Protein AF-A0A3M7GV42-F1 (afdb_monomer)

Secondary structure (DSSP, 8-state):
-HHHHHHHHHHHHHHHHHHHHHHHHHHHTT-----HHHHHHHHHHHHHHHHHHHHHHHHHHHHHHHHH--STTHHHHHHHHHHHHHHHHHHHHHHHHHHHHHTT-TTSHHHHHHHHHHHHHHHHHHHHHHHHHHHHHH-S--HHHHHHHHHHHHHHHHHHHHHHHHHHHH----HHHHHHHHHHHHHHHHHHHHHHHHHHHHHHHHTT-

Organism: Hortaea werneckii (NCBI:txid91943)

Foldseek 3Di:
DPLLCCLLVLLVVLLVVLVVVLVVVVVVVPPDPDDPVVVVLLVLLSLLLNLLSVLLSLLLNLLLQLLPDDDPCSVVSSLVSLVVSLVSLVVSLVSLVVSCVVVVVCVQPLNVLSVVLNVLSVVLNVLVVVQVVVCVVPVDHDPSNVVSNVSSLVSLVSSLVSSLSSVVVSDPDDPVSSVSSCVSSVVSNVSSVVSVVVSVVVVVVVVVD

Structure (mmCIF, N/CA/C/O backbone):
data_AF-A0A3M7GV42-F1
#
_entry.id   AF-A0A3M7GV42-F1
#
loop_
_atom_site.group_PDB
_atom_site.id
_atom_site.type_symbol
_atom_site.label_atom_id
_atom_site.label_alt_id
_atom_site.label_comp_id
_atom_site.label_asym_id
_atom_site.label_entity_id
_atom_site.label_seq_id
_atom_site.pdbx_PDB_ins_code
_atom_site.Cartn_x
_atom_site.Cartn_y
_atom_site.Cartn_z
_atom_site.occupancy
_atom_site.B_iso_or_equiv
_atom_site.auth_seq_id
_atom_site.auth_comp_id
_atom_site.auth_asym_id
_atom_site.auth_atom_id
_atom_site.pdbx_PDB_model_num
ATOM 1 N N . MET A 1 1 ? -5.621 16.847 17.350 1.00 47.06 1 MET A N 1
ATOM 2 C CA . MET A 1 1 ? -6.104 16.951 15.956 1.00 47.06 1 MET A CA 1
ATOM 3 C C . MET A 1 1 ? -5.052 17.364 14.910 1.00 47.06 1 MET A C 1
ATOM 5 O O . MET A 1 1 ? -5.244 16.929 13.781 1.00 47.06 1 MET A O 1
ATOM 9 N N . PRO A 1 2 ? -3.925 18.061 15.205 1.00 53.56 2 PRO A N 1
ATOM 10 C CA . PRO A 1 2 ? -3.008 18.491 14.141 1.00 53.56 2 PRO A CA 1
ATOM 11 C C . PRO A 1 2 ? -2.256 17.386 13.360 1.00 53.56 2 PRO A C 1
ATOM 13 O O . PRO A 1 2 ? -2.014 17.630 12.182 1.00 53.56 2 PRO A O 1
ATOM 16 N N . PRO A 1 3 ? -1.928 16.178 13.885 1.00 57.91 3 PRO A N 1
ATOM 17 C CA . PRO A 1 3 ? -1.081 15.228 13.144 1.00 57.91 3 PRO A CA 1
ATOM 18 C C . PRO A 1 3 ? -1.807 14.488 12.006 1.00 57.91 3 PRO A C 1
ATOM 20 O O . PRO A 1 3 ? -1.171 13.966 11.100 1.00 57.91 3 PRO A O 1
ATOM 23 N N . ILE A 1 4 ? -3.142 14.422 12.037 1.00 59.09 4 ILE A N 1
ATOM 24 C CA . ILE A 1 4 ? -3.934 13.671 11.048 1.00 59.09 4 ILE A CA 1
ATOM 25 C C . ILE A 1 4 ? -4.093 14.482 9.763 1.00 59.09 4 ILE A C 1
ATOM 27 O O . ILE A 1 4 ? -3.833 13.975 8.677 1.00 59.09 4 ILE A O 1
ATOM 31 N N . LEU A 1 5 ? -4.501 15.749 9.898 1.00 60.62 5 LEU A N 1
ATOM 32 C CA . LEU A 1 5 ? -4.712 16.634 8.755 1.00 60.62 5 LEU A CA 1
ATOM 33 C C . LEU A 1 5 ? -3.387 16.934 8.046 1.00 60.62 5 LEU A C 1
ATOM 35 O O . LEU A 1 5 ? -3.350 16.955 6.824 1.00 60.62 5 LEU A O 1
ATOM 39 N N . THR A 1 6 ? -2.297 17.074 8.808 1.00 64.00 6 THR A N 1
ATOM 40 C CA . THR A 1 6 ? -0.944 17.206 8.250 1.00 64.00 6 THR A CA 1
ATOM 41 C C . THR A 1 6 ? -0.504 15.943 7.526 1.00 64.00 6 THR A C 1
ATOM 43 O O . THR A 1 6 ? -0.041 16.058 6.404 1.00 64.00 6 THR A O 1
ATOM 46 N N . THR A 1 7 ? -0.708 14.7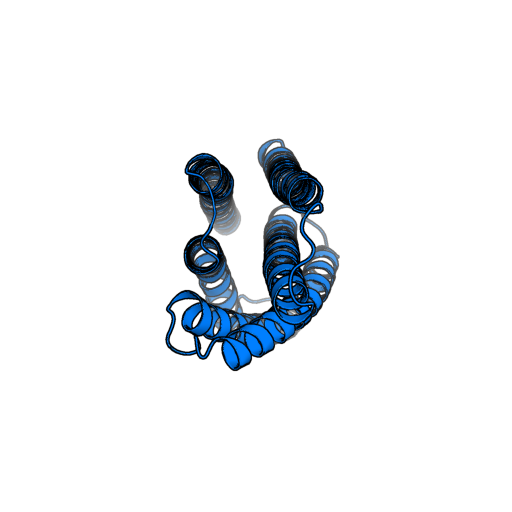45 8.085 1.00 63.72 7 THR A N 1
ATOM 47 C CA . THR A 1 7 ? -0.334 13.496 7.392 1.00 63.72 7 THR A CA 1
ATOM 48 C C . THR A 1 7 ? -1.110 13.322 6.084 1.00 63.72 7 THR A C 1
ATOM 50 O O . THR A 1 7 ? -0.517 13.003 5.061 1.00 63.72 7 THR A O 1
ATOM 53 N N . ILE A 1 8 ? -2.424 13.571 6.088 1.00 66.12 8 ILE A N 1
ATOM 54 C CA . ILE A 1 8 ? -3.257 13.443 4.881 1.00 66.12 8 ILE A CA 1
ATOM 55 C C . ILE A 1 8 ? -2.888 14.510 3.845 1.00 66.12 8 ILE A C 1
ATOM 57 O O . ILE A 1 8 ? -2.663 14.172 2.687 1.00 66.12 8 ILE A O 1
ATOM 61 N N . ALA A 1 9 ? -2.782 15.780 4.249 1.00 64.44 9 ALA A N 1
ATOM 62 C CA . ALA A 1 9 ? -2.397 16.864 3.347 1.00 64.44 9 ALA A CA 1
ATOM 63 C C . ALA A 1 9 ? -0.993 16.648 2.767 1.00 64.44 9 ALA A C 1
ATOM 65 O O . ALA A 1 9 ? -0.769 16.913 1.591 1.00 64.44 9 ALA A O 1
ATOM 66 N N . PHE A 1 10 ? -0.069 16.112 3.565 1.00 66.44 10 PHE A N 1
ATOM 67 C CA . PHE A 1 10 ? 1.286 15.809 3.127 1.00 66.44 10 PHE A CA 1
ATOM 68 C C . PHE A 1 10 ? 1.323 14.640 2.138 1.00 66.44 10 PHE A C 1
ATOM 70 O O . PHE A 1 10 ? 1.932 14.770 1.083 1.00 66.44 10 PHE A O 1
ATOM 77 N N . VAL A 1 11 ? 0.613 13.536 2.413 1.00 65.81 11 VAL A N 1
ATOM 78 C CA . VAL A 1 11 ? 0.493 12.398 1.479 1.00 65.81 11 VAL A CA 1
ATOM 79 C C . VAL A 1 11 ? -0.106 12.847 0.147 1.00 65.81 11 VAL A C 1
ATOM 81 O O . VAL A 1 11 ? 0.415 12.488 -0.905 1.00 65.81 11 VAL A O 1
ATOM 84 N N . LEU A 1 12 ? -1.164 13.663 0.180 1.00 69.75 12 LEU A N 1
ATOM 85 C CA . LEU A 1 12 ? -1.794 14.192 -1.030 1.00 69.75 12 LEU A CA 1
ATOM 86 C C . LEU A 1 12 ? -0.873 15.155 -1.791 1.00 69.75 12 LEU A C 1
ATOM 88 O O . LEU A 1 12 ? -0.795 15.071 -3.012 1.00 69.75 12 LEU A O 1
ATOM 92 N N . CYS A 1 13 ? -0.152 16.031 -1.088 1.00 69.06 13 CYS A N 1
ATOM 93 C CA . CYS A 1 13 ? 0.803 16.967 -1.687 1.00 69.06 13 CYS A CA 1
ATOM 94 C C . CYS A 1 13 ? 1.978 16.232 -2.346 1.00 69.06 13 CYS A C 1
ATOM 96 O O . CYS A 1 13 ? 2.317 16.498 -3.496 1.00 69.06 13 CYS A O 1
ATOM 98 N N . CYS A 1 14 ? 2.554 15.253 -1.650 1.00 63.62 14 CYS A N 1
ATOM 99 C CA . CYS A 1 14 ? 3.630 14.431 -2.182 1.00 63.62 14 CYS A CA 1
ATOM 100 C C . CYS A 1 14 ? 3.181 13.595 -3.381 1.00 63.62 14 CYS A C 1
ATOM 102 O O . CYS A 1 14 ? 3.886 13.561 -4.383 1.00 63.62 14 CYS A O 1
ATOM 104 N N . LEU A 1 15 ? 1.997 12.978 -3.312 1.00 66.38 15 LEU A N 1
ATOM 105 C CA . LEU A 1 15 ? 1.432 12.236 -4.437 1.00 66.38 15 LEU A CA 1
ATOM 106 C C . LEU A 1 15 ? 1.201 13.157 -5.642 1.00 66.38 15 LEU A C 1
ATOM 108 O O . LEU A 1 15 ? 1.570 12.800 -6.757 1.00 66.38 15 LEU A O 1
ATOM 112 N N . ALA A 1 16 ? 0.644 14.352 -5.424 1.00 66.31 16 ALA A N 1
ATOM 113 C CA . ALA A 1 16 ? 0.452 15.342 -6.480 1.00 66.31 16 ALA A CA 1
ATOM 114 C C . ALA A 1 16 ? 1.787 15.774 -7.102 1.00 66.31 16 ALA A C 1
ATOM 116 O O . ALA A 1 16 ? 1.886 15.846 -8.321 1.00 66.31 16 ALA A O 1
ATOM 117 N N . TYR A 1 17 ? 2.829 15.991 -6.294 1.00 66.19 17 TYR A N 1
ATOM 118 C CA . TYR A 1 17 ? 4.164 16.318 -6.793 1.00 66.19 17 TYR A CA 1
ATOM 119 C C . TYR A 1 17 ? 4.746 15.195 -7.663 1.00 66.19 17 TYR A C 1
ATOM 121 O O . TYR A 1 17 ? 5.232 15.463 -8.759 1.00 66.19 17 TYR A O 1
ATOM 129 N N . THR A 1 18 ? 4.648 13.935 -7.226 1.00 60.56 18 THR A N 1
ATOM 130 C CA . THR A 1 18 ? 5.157 12.787 -7.995 1.00 60.56 18 THR A CA 1
ATOM 131 C C . THR A 1 18 ? 4.382 12.579 -9.297 1.00 60.56 18 THR A C 1
ATOM 133 O O . THR A 1 18 ? 4.987 12.317 -10.333 1.00 60.56 18 THR A O 1
ATOM 136 N N . VAL A 1 19 ? 3.055 12.744 -9.273 1.00 62.31 19 VAL A N 1
ATOM 137 C CA . VAL A 1 19 ? 2.218 12.660 -10.479 1.00 62.31 19 VAL A CA 1
ATOM 138 C C . VAL A 1 19 ? 2.540 13.798 -11.447 1.00 62.31 19 VAL A C 1
ATOM 140 O O . VAL A 1 19 ? 2.700 13.547 -12.638 1.00 62.31 19 VAL A O 1
ATOM 143 N N . SER A 1 20 ? 2.696 15.029 -10.958 1.00 61.03 20 SER A N 1
ATOM 144 C CA . SER A 1 20 ? 3.071 16.175 -11.795 1.00 61.03 20 SER A CA 1
ATOM 145 C C . SER A 1 20 ? 4.470 16.020 -12.397 1.00 61.03 20 SER A C 1
ATOM 147 O O . SER A 1 20 ? 4.653 16.292 -13.579 1.00 61.03 20 SER A O 1
ATOM 149 N N . ALA A 1 21 ? 5.443 15.518 -11.631 1.00 58.09 21 ALA A N 1
ATOM 150 C CA . ALA A 1 21 ? 6.794 15.260 -12.130 1.00 58.09 21 ALA A CA 1
ATOM 151 C C . ALA A 1 21 ? 6.824 14.162 -13.211 1.00 58.09 21 ALA A C 1
ATOM 153 O O . ALA A 1 21 ? 7.550 14.287 -14.193 1.00 58.09 21 ALA A O 1
ATOM 154 N N . ALA A 1 22 ? 6.000 13.117 -13.070 1.00 56.19 22 ALA A N 1
ATOM 155 C CA . ALA A 1 22 ? 5.868 12.062 -14.077 1.00 56.19 22 ALA A CA 1
ATOM 156 C C . ALA A 1 22 ? 5.160 12.535 -15.361 1.00 56.19 22 ALA A C 1
ATOM 158 O O . ALA A 1 22 ? 5.396 11.979 -16.431 1.00 56.19 22 ALA A O 1
ATOM 159 N N . ARG A 1 23 ? 4.291 13.553 -15.270 1.00 58.72 23 ARG A N 1
ATOM 160 C CA . ARG A 1 23 ? 3.613 14.155 -16.430 1.00 58.72 23 ARG A CA 1
ATOM 161 C C . ARG A 1 23 ? 4.536 15.055 -17.241 1.00 58.72 23 ARG A C 1
ATOM 163 O O . ARG A 1 23 ? 4.577 14.892 -18.448 1.00 58.72 23 ARG A O 1
ATOM 170 N N . ILE A 1 24 ? 5.305 15.920 -16.578 1.00 57.22 24 ILE A N 1
ATOM 171 C CA . ILE A 1 24 ? 6.233 16.846 -17.250 1.00 57.22 24 ILE A CA 1
ATOM 172 C C . ILE A 1 24 ? 7.254 16.081 -18.100 1.00 57.22 24 ILE A C 1
ATOM 174 O O . ILE A 1 24 ? 7.550 16.490 -19.212 1.00 57.22 24 ILE A O 1
ATOM 178 N N . ARG A 1 25 ? 7.742 14.932 -17.616 1.00 54.31 25 ARG A N 1
ATOM 179 C CA . ARG A 1 25 ? 8.711 14.133 -18.370 1.00 54.31 25 ARG A CA 1
ATOM 180 C C . ARG A 1 25 ? 8.139 13.512 -19.651 1.00 54.31 25 ARG A C 1
ATOM 182 O O . ARG A 1 25 ? 8.838 13.474 -20.648 1.00 54.31 25 ARG A O 1
ATOM 189 N N . ARG A 1 26 ? 6.869 13.089 -19.645 1.00 54.09 26 ARG A N 1
ATOM 190 C CA . ARG A 1 26 ? 6.213 12.541 -20.846 1.00 54.09 26 ARG A CA 1
ATOM 191 C C . ARG A 1 26 ? 6.065 13.561 -21.973 1.00 54.09 26 ARG A C 1
ATOM 193 O O . ARG A 1 26 ? 6.046 13.160 -23.129 1.00 54.09 26 ARG A O 1
ATOM 200 N N . ASP A 1 27 ? 5.912 14.838 -21.637 1.00 56.41 27 ASP A N 1
ATOM 201 C CA . ASP A 1 27 ? 5.735 15.885 -22.643 1.00 56.41 27 ASP A CA 1
ATOM 202 C C . ASP A 1 27 ? 7.064 16.213 -23.358 1.00 56.41 27 ASP A C 1
ATOM 204 O O . ASP A 1 27 ? 7.040 16.578 -24.530 1.00 56.41 27 ASP A O 1
ATOM 208 N N . ASP A 1 28 ? 8.213 16.015 -22.695 1.00 56.00 28 ASP A N 1
ATOM 209 C CA . ASP A 1 28 ? 9.552 16.227 -23.277 1.00 56.00 28 ASP A CA 1
ATOM 210 C C . ASP A 1 28 ? 9.994 15.084 -24.215 1.00 56.00 28 ASP A C 1
ATOM 212 O O . ASP A 1 28 ? 10.746 15.316 -25.160 1.00 56.00 28 ASP A O 1
ATOM 216 N N . ASP A 1 29 ? 9.511 13.856 -24.000 1.00 55.44 29 ASP A N 1
ATOM 217 C CA . ASP A 1 29 ? 9.891 12.675 -24.794 1.00 55.44 29 ASP A CA 1
ATOM 218 C C . ASP A 1 29 ? 9.085 12.554 -26.122 1.00 55.44 29 ASP A C 1
ATOM 220 O O . ASP A 1 29 ? 9.285 11.627 -26.908 1.00 55.44 29 ASP A O 1
ATOM 224 N N . GLY A 1 30 ? 8.164 13.492 -26.391 1.00 50.53 30 GLY A N 1
ATOM 225 C CA . GLY A 1 30 ? 7.171 13.442 -27.477 1.00 50.53 30 GLY A CA 1
ATOM 226 C C . GLY A 1 30 ? 7.640 13.807 -28.897 1.00 50.53 30 GLY A C 1
ATOM 227 O O . GLY A 1 30 ? 6.826 13.766 -29.821 1.00 50.53 30 GLY A O 1
ATOM 228 N N . GLU A 1 31 ? 8.914 14.138 -29.121 1.00 47.00 31 GLU A N 1
ATOM 229 C CA . GLU A 1 31 ? 9.471 14.418 -30.459 1.00 47.00 31 GLU A CA 1
ATOM 230 C C . GLU A 1 31 ? 10.403 13.288 -30.933 1.00 47.00 31 GLU A C 1
ATOM 232 O O . GLU A 1 31 ? 11.616 13.445 -31.054 1.00 47.00 31 GLU A O 1
ATOM 237 N N . GLY A 1 32 ? 9.841 12.116 -31.232 1.00 46.59 32 GLY A N 1
ATOM 238 C CA . GLY A 1 32 ? 10.602 11.012 -31.817 1.00 46.59 32 GLY A CA 1
ATOM 239 C C . GLY A 1 32 ? 9.714 10.024 -32.560 1.00 46.59 32 GLY A C 1
ATOM 240 O O . GLY A 1 32 ? 8.994 9.243 -31.950 1.00 46.59 32 GLY A O 1
ATOM 241 N N . SER A 1 33 ? 9.770 10.032 -33.894 1.00 50.88 33 SER A N 1
ATOM 242 C CA . SER A 1 33 ? 9.121 9.026 -34.740 1.00 50.88 33 SER A CA 1
ATOM 243 C C . SER A 1 33 ? 9.822 7.664 -34.584 1.00 50.88 33 SER A C 1
ATOM 245 O O . SER A 1 33 ? 10.731 7.338 -35.349 1.00 50.88 33 SER A O 1
ATOM 247 N N . GLY A 1 34 ? 9.420 6.891 -33.576 1.00 46.72 34 GLY A N 1
ATOM 248 C CA . GLY A 1 34 ? 9.842 5.511 -33.314 1.00 46.72 34 GLY A CA 1
ATOM 249 C C . GLY A 1 34 ? 8.639 4.564 -33.275 1.00 46.72 34 GLY A C 1
ATOM 250 O O . GLY A 1 34 ? 7.520 4.993 -33.014 1.00 46.72 34 GLY A O 1
ATOM 251 N N . HIS A 1 35 ? 8.863 3.293 -33.613 1.00 49.94 35 HIS A N 1
ATOM 252 C CA . HIS A 1 35 ? 7.869 2.219 -33.750 1.00 49.94 35 HIS A CA 1
ATOM 253 C C . HIS A 1 35 ? 6.783 2.229 -32.655 1.00 49.94 35 HIS A C 1
ATOM 255 O O . HIS A 1 35 ? 7.094 2.226 -31.471 1.00 49.94 35 HIS A O 1
ATOM 261 N N . GLY A 1 36 ? 5.505 2.178 -33.053 1.00 60.69 36 GLY A N 1
ATOM 262 C CA . GLY A 1 36 ? 4.355 2.346 -32.151 1.00 60.69 36 GLY A CA 1
ATOM 263 C C . GLY A 1 36 ? 4.232 1.345 -30.992 1.00 60.69 36 GLY A C 1
ATOM 264 O O . GLY A 1 36 ? 3.476 1.612 -30.068 1.00 60.69 36 GLY A O 1
ATOM 265 N N . ASP A 1 37 ? 4.983 0.243 -31.015 1.00 63.91 37 ASP A N 1
ATOM 266 C CA . ASP A 1 37 ? 5.007 -0.771 -29.954 1.00 63.91 37 ASP A CA 1
ATOM 267 C C . ASP A 1 37 ? 5.789 -0.286 -28.714 1.00 63.91 37 ASP A C 1
ATOM 269 O O . ASP A 1 37 ? 5.289 -0.355 -27.593 1.00 63.91 37 ASP A O 1
ATOM 273 N N . GLU A 1 38 ? 6.956 0.345 -28.907 1.00 65.12 38 GLU A N 1
ATOM 274 C CA . GLU A 1 38 ? 7.797 0.856 -27.808 1.00 65.12 38 GLU A CA 1
ATOM 275 C C . GLU A 1 38 ? 7.113 2.009 -27.048 1.00 65.12 38 GLU A C 1
ATOM 277 O O . GLU A 1 38 ? 7.156 2.082 -25.818 1.00 65.12 38 GLU A O 1
ATOM 282 N N . GLY A 1 39 ? 6.419 2.895 -27.773 1.00 68.62 39 GLY A N 1
ATOM 283 C CA . GLY A 1 39 ? 5.653 3.991 -27.170 1.00 68.62 39 GLY A CA 1
ATOM 284 C C . GLY A 1 39 ? 4.405 3.518 -26.412 1.00 68.62 39 GLY A C 1
ATOM 285 O O . GLY A 1 39 ? 4.003 4.137 -25.421 1.00 68.62 39 GLY A O 1
ATOM 286 N N . GLU A 1 40 ? 3.792 2.410 -26.838 1.00 76.12 40 GLU A N 1
ATOM 287 C CA . GLU A 1 40 ? 2.655 1.812 -26.135 1.00 76.12 40 GLU A CA 1
ATOM 288 C C . GLU A 1 40 ? 3.094 1.167 -24.809 1.00 76.12 40 GLU A C 1
ATOM 290 O O . GLU A 1 40 ? 2.427 1.353 -23.783 1.00 76.12 40 GLU A O 1
ATOM 295 N N . GLU A 1 41 ? 4.230 0.463 -24.796 1.00 77.38 41 GLU A N 1
ATOM 296 C CA . GLU A 1 41 ? 4.792 -0.142 -23.581 1.00 77.38 41 GLU A CA 1
ATOM 297 C C . GLU A 1 41 ? 5.229 0.902 -22.540 1.00 77.38 41 GLU A C 1
ATOM 299 O O . GLU A 1 41 ? 4.900 0.762 -21.353 1.00 77.38 41 GLU A O 1
ATOM 304 N N . ASP A 1 42 ? 5.884 1.994 -22.952 1.00 80.25 42 ASP A N 1
ATOM 305 C CA . ASP A 1 42 ? 6.232 3.100 -22.042 1.00 80.25 42 ASP A CA 1
ATOM 306 C C . ASP A 1 42 ? 4.970 3.799 -21.483 1.00 80.25 42 ASP A C 1
ATOM 308 O O . ASP A 1 42 ? 4.825 4.078 -20.278 1.00 80.25 42 ASP A O 1
ATOM 312 N N . GLY A 1 43 ? 3.961 3.966 -22.345 1.00 83.06 43 GLY A N 1
ATOM 313 C CA . GLY A 1 43 ? 2.629 4.427 -21.969 1.00 83.06 43 GLY A CA 1
ATOM 314 C C . GLY A 1 43 ? 1.981 3.554 -20.886 1.00 83.06 43 GLY A C 1
ATOM 315 O O . GLY A 1 43 ? 1.456 4.080 -19.890 1.00 83.06 43 GLY A O 1
ATOM 316 N N . LYS A 1 44 ? 2.041 2.227 -21.032 1.00 88.69 44 LYS A N 1
ATOM 317 C CA . LYS A 1 44 ? 1.523 1.263 -20.045 1.00 88.69 44 LYS A CA 1
ATOM 318 C C . LYS A 1 44 ? 2.327 1.297 -18.750 1.00 88.69 44 LYS A C 1
ATOM 320 O O . LYS A 1 44 ? 1.719 1.353 -17.680 1.00 88.69 44 LYS A O 1
ATOM 325 N N . THR A 1 45 ? 3.655 1.356 -18.829 1.00 90.69 45 THR A N 1
ATOM 326 C CA . THR A 1 45 ? 4.565 1.355 -17.670 1.00 90.69 45 THR A CA 1
ATOM 327 C C . THR A 1 45 ? 4.295 2.529 -16.735 1.00 90.69 45 THR A C 1
ATOM 329 O O . THR A 1 45 ? 4.017 2.344 -15.543 1.00 90.69 45 THR A O 1
ATOM 332 N N . SER A 1 46 ? 4.277 3.753 -17.267 1.00 87.00 46 SER A N 1
ATOM 333 C CA . SER A 1 46 ? 4.019 4.930 -16.428 1.00 87.00 46 SER A CA 1
ATOM 334 C C . SER A 1 46 ? 2.556 4.996 -15.950 1.00 87.00 46 SER A C 1
ATOM 336 O O . SER A 1 46 ? 2.292 5.375 -14.805 1.00 87.00 46 SER A O 1
ATOM 338 N N . THR A 1 47 ? 1.591 4.499 -16.737 1.00 90.50 47 THR A N 1
ATOM 339 C CA . THR A 1 47 ? 0.185 4.398 -16.294 1.00 90.50 47 THR A CA 1
ATOM 340 C C . THR A 1 47 ? 0.015 3.394 -15.149 1.00 90.50 47 THR A C 1
ATOM 342 O O . THR A 1 47 ? -0.632 3.715 -14.149 1.00 90.50 47 THR A O 1
ATOM 345 N N . HIS A 1 48 ? 0.638 2.217 -15.246 1.00 94.12 48 HIS A N 1
ATOM 346 C CA . HIS A 1 48 ? 0.672 1.205 -14.189 1.00 94.12 48 HIS A CA 1
ATOM 347 C C . HIS A 1 48 ? 1.195 1.795 -12.873 1.00 94.12 48 HIS A C 1
ATOM 349 O O . HIS A 1 48 ? 0.520 1.686 -11.840 1.00 94.12 48 HIS A O 1
ATOM 355 N N . GLY A 1 49 ? 2.353 2.464 -12.930 1.00 91.38 49 GLY A N 1
ATOM 356 C CA . GLY A 1 49 ? 3.004 3.063 -11.764 1.00 91.38 49 GLY A CA 1
ATOM 357 C C . GLY A 1 49 ? 2.177 4.179 -11.120 1.00 91.38 49 GLY A C 1
ATOM 358 O O . GLY A 1 49 ? 2.020 4.206 -9.896 1.00 91.38 49 GLY A O 1
ATOM 359 N N . VAL A 1 50 ? 1.581 5.070 -11.921 1.00 90.38 50 VAL A N 1
ATOM 360 C CA . VAL A 1 50 ? 0.718 6.149 -11.405 1.00 90.38 50 VAL A CA 1
ATOM 361 C C . VAL A 1 50 ? -0.529 5.582 -10.727 1.00 90.38 50 VAL A C 1
ATOM 363 O O . VAL A 1 50 ? -0.847 5.988 -9.605 1.00 90.38 50 VAL A O 1
ATOM 366 N N . ILE A 1 51 ? -1.219 4.625 -11.360 1.00 93.75 51 ILE A N 1
ATOM 367 C CA . ILE A 1 51 ? -2.413 4.000 -10.771 1.00 93.75 51 ILE A CA 1
ATOM 368 C C . ILE A 1 51 ? -2.043 3.279 -9.470 1.00 93.75 51 ILE A C 1
ATOM 370 O O . ILE A 1 51 ? -2.763 3.435 -8.483 1.00 93.75 51 ILE A O 1
ATOM 374 N N . ALA A 1 52 ? -0.913 2.560 -9.426 1.00 94.81 52 ALA A N 1
ATOM 375 C CA . ALA A 1 52 ? -0.432 1.910 -8.207 1.00 94.81 52 ALA A CA 1
ATOM 376 C C . ALA A 1 52 ? -0.229 2.926 -7.072 1.00 94.81 52 ALA A C 1
ATOM 378 O O . ALA A 1 52 ? -0.787 2.760 -5.985 1.00 94.81 52 ALA A O 1
ATOM 379 N N . CYS A 1 53 ? 0.508 4.013 -7.321 1.00 91.44 53 CYS A N 1
ATOM 380 C CA . CYS A 1 53 ? 0.761 5.056 -6.324 1.00 91.44 53 CYS A CA 1
ATOM 381 C C . CYS A 1 53 ? -0.539 5.642 -5.758 1.00 91.44 53 CYS A C 1
ATOM 383 O O . CYS A 1 53 ? -0.695 5.751 -4.538 1.00 91.44 53 CYS A O 1
ATOM 385 N N . VAL A 1 54 ? -1.498 5.968 -6.630 1.00 91.25 54 VAL A N 1
ATOM 38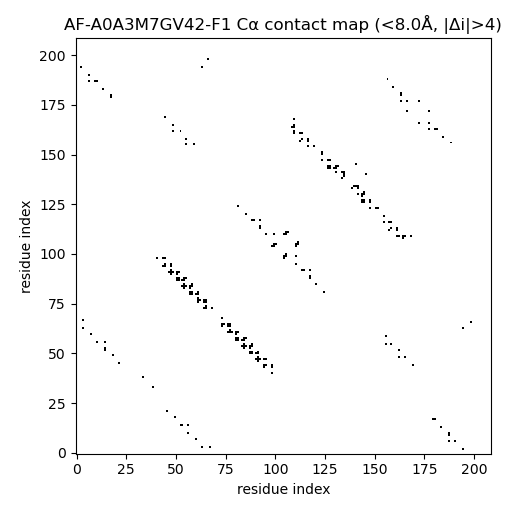6 C CA . VAL A 1 54 ? -2.811 6.485 -6.220 1.00 91.25 54 VAL A CA 1
ATOM 387 C C . VAL A 1 54 ? -3.589 5.438 -5.417 1.00 91.25 54 VAL A C 1
ATOM 389 O O . VAL A 1 54 ? -4.146 5.763 -4.366 1.00 91.25 54 VAL A O 1
ATOM 392 N N . ALA A 1 55 ? -3.594 4.179 -5.861 1.00 95.62 55 ALA A N 1
ATOM 393 C CA . ALA A 1 55 ? -4.298 3.092 -5.190 1.00 95.62 55 ALA A CA 1
ATOM 394 C C . ALA A 1 55 ? -3.796 2.899 -3.753 1.00 95.62 55 ALA A C 1
ATOM 396 O O . ALA A 1 55 ? -4.581 2.977 -2.805 1.00 95.62 55 ALA A O 1
ATOM 397 N N . TYR A 1 56 ? -2.484 2.722 -3.570 1.00 94.56 56 TYR A N 1
ATOM 398 C CA . TYR A 1 56 ? -1.888 2.520 -2.247 1.00 94.56 56 TYR A CA 1
ATOM 399 C C . TYR A 1 56 ? -2.026 3.752 -1.345 1.00 94.56 56 TYR A C 1
ATOM 401 O O . TYR A 1 56 ? -2.233 3.595 -0.139 1.00 94.56 56 TYR A O 1
ATOM 409 N N . ALA A 1 57 ? -1.996 4.967 -1.904 1.00 91.81 57 ALA A N 1
ATOM 410 C CA . ALA A 1 57 ? -2.278 6.183 -1.145 1.00 91.81 57 ALA A CA 1
ATOM 411 C C . ALA A 1 57 ? -3.726 6.213 -0.627 1.00 91.81 57 ALA A C 1
ATOM 413 O O . ALA A 1 57 ? -3.949 6.509 0.548 1.00 91.81 57 ALA A O 1
ATOM 414 N N . ILE A 1 58 ? -4.711 5.851 -1.456 1.00 92.94 58 ILE A N 1
ATOM 415 C CA . ILE A 1 58 ? -6.120 5.765 -1.038 1.00 92.94 58 ILE A CA 1
ATOM 416 C C . ILE A 1 58 ? -6.305 4.700 0.052 1.00 92.94 58 ILE A C 1
ATOM 418 O O . ILE A 1 58 ? -6.967 4.968 1.062 1.00 92.94 58 ILE A O 1
ATOM 422 N N . LEU A 1 59 ? -5.684 3.523 -0.104 1.00 94.69 59 LEU A N 1
ATOM 423 C CA . LEU A 1 59 ? -5.712 2.462 0.910 1.00 94.69 59 LEU A CA 1
ATOM 424 C C . LEU A 1 59 ? -5.144 2.963 2.250 1.00 94.69 59 LEU A C 1
ATOM 426 O O . LEU A 1 59 ? -5.790 2.804 3.294 1.00 94.69 59 LEU A O 1
ATOM 430 N N . LEU A 1 60 ? -3.985 3.633 2.214 1.00 93.19 60 LEU A N 1
ATOM 431 C CA . LEU A 1 60 ? -3.330 4.232 3.380 1.00 93.19 60 LEU A CA 1
ATOM 432 C C . LEU A 1 60 ? -4.214 5.289 4.055 1.00 93.19 60 LEU A C 1
ATOM 434 O O . LEU A 1 60 ? -4.415 5.236 5.270 1.00 93.19 60 LEU A O 1
ATOM 438 N N . ILE A 1 61 ? -4.782 6.219 3.283 1.00 91.06 61 ILE A N 1
ATOM 439 C CA . ILE A 1 61 ? -5.674 7.269 3.798 1.00 91.06 61 ILE A CA 1
ATOM 440 C C . ILE A 1 61 ? -6.884 6.638 4.489 1.00 91.06 61 ILE A C 1
ATOM 442 O O . ILE A 1 61 ? -7.210 7.006 5.620 1.00 91.06 61 ILE A O 1
ATOM 446 N N . GLY A 1 62 ? -7.509 5.636 3.869 1.00 92.25 62 GLY A N 1
ATOM 447 C CA . GLY A 1 62 ? -8.613 4.892 4.471 1.00 92.25 62 GLY A CA 1
ATOM 448 C C . GLY A 1 62 ? -8.249 4.218 5.796 1.00 92.25 62 GLY A C 1
ATOM 449 O O . GLY A 1 62 ? -9.046 4.212 6.740 1.00 92.25 62 GLY A O 1
ATOM 450 N N . ALA A 1 63 ? -7.033 3.677 5.903 1.00 91.75 63 ALA A N 1
ATOM 451 C CA . ALA A 1 63 ? -6.524 3.056 7.124 1.00 91.75 63 ALA A CA 1
ATOM 452 C C . ALA A 1 63 ? -6.193 4.077 8.232 1.00 91.75 63 ALA A C 1
ATOM 454 O O . ALA A 1 63 ? -6.363 3.775 9.421 1.00 91.75 63 ALA A O 1
ATOM 455 N N . VAL A 1 64 ? -5.734 5.278 7.863 1.00 91.19 64 VAL A N 1
ATOM 456 C CA . VAL A 1 64 ? -5.512 6.399 8.792 1.00 91.19 64 VAL A CA 1
ATOM 457 C C . VAL A 1 64 ? -6.847 6.935 9.302 1.00 91.19 64 VAL A C 1
ATOM 459 O O . VAL A 1 64 ? -7.034 7.057 10.514 1.00 91.19 64 VAL A O 1
ATOM 462 N N . LEU A 1 65 ? -7.805 7.193 8.406 1.00 90.56 65 LEU A N 1
ATOM 463 C CA . LEU A 1 65 ? -9.120 7.742 8.751 1.00 90.56 65 LEU A CA 1
ATOM 464 C C . LEU A 1 65 ? -9.895 6.841 9.715 1.00 90.56 65 LEU A C 1
ATOM 466 O O . LEU A 1 65 ? -10.487 7.355 10.663 1.00 90.56 65 LEU A O 1
ATOM 470 N N . MET A 1 66 ? -9.827 5.515 9.542 1.00 90.50 66 MET A N 1
ATOM 471 C CA . MET A 1 66 ? -10.487 4.561 10.444 1.00 90.50 66 MET A CA 1
ATOM 472 C C . MET A 1 66 ? -10.026 4.691 11.905 1.00 90.50 66 MET A C 1
ATOM 474 O O . MET A 1 66 ? -10.812 4.485 12.826 1.00 90.50 66 MET A O 1
ATOM 478 N N . ARG A 1 67 ? -8.753 5.044 12.124 1.00 86.44 67 ARG A N 1
ATOM 479 C CA . ARG A 1 67 ? -8.154 5.209 13.463 1.00 86.44 67 ARG A CA 1
ATOM 480 C C . ARG A 1 67 ? -8.230 6.648 13.973 1.00 86.44 67 ARG A C 1
ATOM 482 O O . ARG A 1 67 ? -8.206 6.902 15.176 1.00 86.44 67 ARG A O 1
ATOM 489 N N . ALA A 1 68 ? -8.281 7.605 13.055 1.00 85.00 68 ALA A N 1
ATOM 490 C CA . ALA A 1 68 ? -8.304 9.024 13.360 1.00 85.00 68 ALA A CA 1
ATOM 491 C C . ALA A 1 68 ? -9.701 9.527 13.741 1.00 85.00 68 ALA A C 1
ATOM 493 O O . ALA A 1 68 ? -9.839 10.313 14.685 1.00 85.00 68 ALA A O 1
ATOM 494 N N . LEU A 1 69 ? -10.721 9.099 12.998 1.00 85.75 69 LEU A N 1
ATOM 495 C CA . LEU A 1 69 ? -12.095 9.539 13.182 1.00 85.75 69 LEU A CA 1
ATOM 496 C C . LEU A 1 69 ? -12.778 8.717 14.278 1.00 85.75 69 LEU A C 1
ATOM 498 O O . LEU A 1 69 ? -12.632 7.499 14.350 1.00 85.75 69 LEU A O 1
ATOM 502 N N . LYS A 1 70 ? -13.579 9.386 15.111 1.00 79.56 70 LYS A N 1
ATOM 503 C CA . LYS A 1 70 ? -14.467 8.740 16.083 1.00 79.56 70 LYS A CA 1
ATOM 504 C C . LYS A 1 70 ? -15.904 8.906 15.602 1.00 79.56 70 LYS A C 1
ATOM 506 O O . LYS A 1 70 ? -16.357 10.030 15.414 1.00 79.56 70 LYS A O 1
ATOM 511 N N . GLY A 1 71 ? -16.618 7.806 15.391 1.00 82.31 71 GLY A N 1
ATOM 512 C CA . GLY A 1 71 ? -18.028 7.860 15.018 1.00 82.31 71 GLY A CA 1
ATOM 513 C C . GLY A 1 71 ? -18.589 6.513 14.562 1.00 82.31 71 GLY A C 1
ATOM 514 O O . GLY A 1 71 ? -17.835 5.638 14.148 1.00 82.31 71 GLY A O 1
ATOM 515 N N . PRO A 1 72 ? -19.920 6.340 14.584 1.00 80.75 72 PRO A N 1
ATOM 516 C CA . PRO A 1 72 ? -20.568 5.072 14.236 1.00 80.75 72 PRO A CA 1
ATOM 517 C C . PRO A 1 72 ? -20.456 4.706 12.745 1.00 80.75 72 PRO A C 1
ATOM 519 O O . PRO A 1 72 ? -20.688 3.558 12.377 1.00 80.75 72 PRO A O 1
ATOM 522 N N . LYS A 1 73 ? -20.112 5.671 11.880 1.00 87.12 73 LYS A N 1
ATOM 523 C CA . LYS A 1 73 ? -20.030 5.512 10.417 1.00 87.12 73 LYS A CA 1
ATOM 524 C C . LYS A 1 73 ? -18.594 5.505 9.874 1.00 87.12 73 LYS A C 1
ATOM 526 O O . LYS A 1 73 ? -18.406 5.485 8.663 1.00 87.12 73 LYS A O 1
ATOM 531 N N . THR A 1 74 ? -17.572 5.523 10.729 1.00 88.69 74 THR A N 1
ATOM 532 C CA . THR A 1 74 ? -16.164 5.572 10.283 1.00 88.69 74 THR A CA 1
ATOM 533 C C . THR A 1 74 ? -15.745 4.325 9.509 1.00 88.69 74 THR A C 1
ATOM 535 O O . THR A 1 74 ? -14.987 4.429 8.548 1.00 88.69 74 THR A O 1
ATOM 538 N N . TRP A 1 75 ? -16.316 3.168 9.850 1.00 89.38 75 TRP A N 1
ATOM 539 C CA . TRP A 1 75 ? -16.120 1.924 9.105 1.00 89.38 75 TRP A CA 1
ATOM 540 C C . TRP A 1 75 ? -16.579 2.032 7.644 1.00 89.38 75 TRP A C 1
ATOM 542 O O . TRP A 1 75 ? -15.980 1.397 6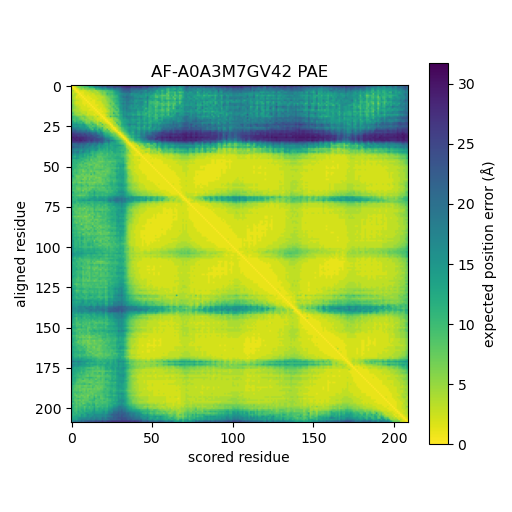.785 1.00 89.38 75 TRP A O 1
ATOM 552 N N . LEU A 1 76 ? -17.600 2.848 7.345 1.00 92.06 76 LEU A N 1
ATOM 553 C CA . LEU A 1 76 ? -18.098 3.029 5.981 1.00 92.06 76 LEU A CA 1
ATOM 554 C C . LEU A 1 76 ? -17.099 3.832 5.148 1.00 92.06 76 LEU A C 1
ATOM 556 O O . LEU A 1 76 ? -16.805 3.461 4.020 1.00 92.06 76 LEU A O 1
ATOM 560 N N . VAL A 1 77 ? -16.518 4.887 5.727 1.00 93.12 77 VAL A N 1
ATOM 561 C CA . VAL A 1 77 ? -15.444 5.661 5.080 1.00 93.12 77 VAL A CA 1
ATOM 562 C C . VAL A 1 77 ? -14.247 4.759 4.780 1.00 93.12 77 VAL A C 1
ATOM 564 O O . VAL A 1 77 ? -13.700 4.793 3.676 1.00 93.12 77 VAL A O 1
ATOM 567 N N . HIS A 1 78 ? -13.873 3.907 5.738 1.00 93.81 78 HIS A N 1
ATOM 568 C CA . HIS A 1 78 ? -12.839 2.902 5.528 1.00 93.81 78 HIS A CA 1
ATOM 569 C C . HIS A 1 78 ? -13.219 1.939 4.396 1.00 93.81 78 HIS A C 1
ATOM 571 O O . HIS A 1 78 ? -12.473 1.822 3.434 1.00 93.81 78 HIS A O 1
ATOM 577 N N . ALA A 1 79 ? -14.400 1.321 4.445 1.00 93.69 79 ALA A N 1
ATOM 578 C CA . ALA A 1 79 ? -14.849 0.373 3.429 1.00 93.69 79 ALA A CA 1
ATOM 579 C C . ALA A 1 79 ? -14.891 0.992 2.020 1.00 93.69 79 ALA A C 1
ATOM 581 O O . ALA A 1 79 ? -14.397 0.377 1.080 1.00 93.69 79 ALA A O 1
ATOM 582 N N . CYS A 1 80 ? -15.404 2.218 1.872 1.00 95.38 80 CYS A N 1
ATOM 583 C CA . CYS A 1 80 ? -15.451 2.912 0.584 1.00 95.38 80 CYS A CA 1
ATOM 584 C C . CYS A 1 80 ? -14.050 3.195 0.036 1.00 95.38 80 CYS A C 1
ATOM 586 O O . CYS A 1 80 ? -13.770 2.902 -1.123 1.00 95.38 80 CYS A O 1
ATOM 588 N N . THR A 1 81 ? -13.150 3.730 0.866 1.00 95.69 81 THR A N 1
ATOM 589 C CA . THR A 1 81 ? -11.761 3.982 0.445 1.00 95.69 81 THR A CA 1
ATOM 590 C C . THR A 1 81 ? -11.032 2.683 0.102 1.00 95.69 81 THR A C 1
ATOM 592 O O . THR A 1 81 ? -10.342 2.635 -0.912 1.00 95.69 81 THR A O 1
ATOM 595 N N . GLN A 1 82 ? -11.236 1.606 0.872 1.00 96.50 82 GLN A N 1
ATOM 596 C CA . GLN A 1 82 ? -10.655 0.299 0.557 1.00 96.50 82 GLN A CA 1
ATOM 597 C C . GLN A 1 82 ? -11.206 -0.276 -0.752 1.00 96.50 82 GLN A C 1
ATOM 599 O O . GLN A 1 82 ? -10.434 -0.798 -1.547 1.00 96.50 82 GLN A O 1
ATOM 604 N N . ALA A 1 83 ? -12.509 -0.146 -1.011 1.00 96.81 83 ALA A N 1
ATOM 605 C CA . ALA A 1 83 ? -13.120 -0.609 -2.255 1.00 96.81 83 ALA A CA 1
ATOM 606 C C . ALA A 1 83 ? -12.571 0.144 -3.477 1.00 96.81 83 ALA A C 1
ATOM 608 O O . ALA A 1 83 ? -12.195 -0.487 -4.461 1.00 96.81 83 ALA A O 1
ATOM 609 N N . ILE A 1 84 ? -12.459 1.475 -3.396 1.00 97.44 84 ILE A N 1
ATOM 610 C CA . ILE A 1 84 ? -11.875 2.293 -4.472 1.00 97.44 84 ILE A CA 1
ATOM 611 C C . ILE A 1 84 ? -10.412 1.899 -4.705 1.00 97.44 84 ILE A C 1
ATOM 613 O O . ILE A 1 84 ? -10.016 1.645 -5.840 1.00 97.44 84 ILE A O 1
ATOM 617 N N . GLY A 1 85 ? -9.618 1.799 -3.634 1.00 96.44 85 GLY A N 1
ATOM 618 C CA . GLY A 1 85 ? -8.221 1.382 -3.734 1.00 96.44 85 GLY A CA 1
ATOM 619 C C . GLY A 1 85 ? -8.071 -0.017 -4.336 1.00 96.44 85 GLY A C 1
ATOM 620 O O . GLY A 1 85 ? -7.201 -0.220 -5.174 1.00 96.44 85 GLY A O 1
ATOM 621 N N . LEU A 1 86 ? -8.950 -0.959 -3.983 1.00 97.25 86 LEU A N 1
ATOM 622 C CA . LEU A 1 86 ? -8.930 -2.326 -4.507 1.00 97.25 86 LEU A CA 1
ATOM 623 C C . LEU A 1 86 ? -9.195 -2.373 -6.017 1.00 97.25 86 LEU A C 1
ATOM 625 O O . LEU A 1 86 ? -8.483 -3.074 -6.731 1.00 97.25 86 LEU A O 1
ATOM 629 N N . VAL A 1 87 ? -10.165 -1.598 -6.513 1.00 98.31 87 VAL A N 1
ATOM 630 C CA . VAL A 1 87 ? -10.436 -1.485 -7.958 1.00 98.31 87 VAL A CA 1
ATOM 631 C C . VAL A 1 87 ? -9.210 -0.953 -8.702 1.00 98.31 87 VAL A C 1
ATOM 633 O O . VAL A 1 87 ? -8.824 -1.506 -9.730 1.00 98.31 87 VAL A O 1
ATOM 636 N N . LEU A 1 88 ? -8.556 0.079 -8.163 1.00 97.56 88 LEU A N 1
ATOM 637 C CA . LEU A 1 88 ? -7.348 0.642 -8.770 1.00 97.56 88 LEU A CA 1
ATOM 638 C C . LEU A 1 88 ? -6.159 -0.325 -8.711 1.00 97.56 88 LEU A C 1
ATOM 640 O O . LEU A 1 88 ? -5.406 -0.413 -9.676 1.00 97.56 88 LEU A O 1
ATOM 644 N N . VAL A 1 89 ? -6.008 -1.087 -7.622 1.00 97.69 89 VAL A N 1
ATOM 645 C CA . VAL A 1 89 ? -4.994 -2.149 -7.521 1.00 97.69 89 VAL A CA 1
ATOM 646 C C . VAL A 1 89 ? -5.226 -3.230 -8.576 1.00 97.69 89 VAL A C 1
ATOM 648 O O . VAL A 1 89 ? -4.261 -3.672 -9.187 1.00 97.69 89 VAL A O 1
ATOM 651 N N . VAL A 1 90 ? -6.476 -3.626 -8.842 1.00 98.31 90 VAL A N 1
ATOM 652 C CA . VAL A 1 90 ? -6.797 -4.573 -9.926 1.00 98.31 90 VAL A CA 1
ATOM 653 C C . VAL A 1 90 ? -6.432 -3.996 -11.292 1.00 98.31 90 VAL A C 1
ATOM 655 O O . VAL A 1 90 ? -5.768 -4.674 -12.070 1.00 98.31 90 VAL A O 1
ATOM 658 N N . ALA A 1 91 ? -6.808 -2.744 -11.570 1.00 97.88 91 ALA A N 1
ATOM 659 C CA . ALA A 1 91 ? -6.482 -2.090 -12.837 1.00 97.88 91 ALA A CA 1
ATOM 660 C C . ALA A 1 91 ? -4.964 -1.961 -13.051 1.00 97.88 91 ALA A C 1
ATOM 662 O O . ALA A 1 91 ? -4.454 -2.279 -14.122 1.00 97.88 91 ALA A O 1
ATOM 663 N N . SER A 1 92 ? -4.228 -1.548 -12.015 1.00 97.44 92 SER A N 1
ATOM 664 C CA . SER A 1 92 ? -2.767 -1.480 -12.054 1.00 97.44 92 SER A CA 1
ATOM 665 C C . SER A 1 92 ? -2.154 -2.872 -12.236 1.00 97.44 92 SER A C 1
ATOM 667 O O . SER A 1 92 ? -1.328 -3.050 -13.125 1.00 97.44 92 SER A O 1
ATOM 669 N N . ALA A 1 93 ? -2.587 -3.879 -11.473 1.00 97.50 93 ALA A N 1
ATOM 670 C CA . ALA A 1 93 ? -2.070 -5.241 -11.593 1.00 97.50 93 ALA A CA 1
ATOM 671 C C . ALA A 1 93 ? -2.301 -5.837 -12.988 1.00 97.50 93 ALA A C 1
ATOM 673 O O . ALA A 1 93 ? -1.405 -6.497 -13.498 1.00 97.50 93 ALA A O 1
ATOM 674 N N . ALA A 1 94 ? -3.446 -5.570 -13.626 1.00 97.62 94 ALA A N 1
ATOM 675 C CA . ALA A 1 94 ? -3.709 -6.014 -14.995 1.00 97.62 94 ALA A CA 1
ATOM 676 C C . ALA A 1 94 ? -2.661 -5.464 -15.979 1.00 97.62 94 ALA A C 1
ATOM 678 O O . ALA A 1 94 ? -2.009 -6.247 -16.664 1.00 97.62 94 ALA A O 1
ATOM 679 N N . LEU A 1 95 ? -2.410 -4.148 -15.953 1.00 95.56 95 LEU A N 1
ATOM 680 C CA . LEU A 1 95 ? -1.363 -3.520 -16.773 1.00 95.56 95 LEU A CA 1
ATOM 681 C C . LEU A 1 95 ? 0.036 -4.075 -16.458 1.00 95.56 95 LEU A C 1
ATOM 683 O O . LEU A 1 95 ? 0.832 -4.301 -17.361 1.00 95.56 95 LEU A O 1
ATOM 687 N N . GLY A 1 96 ? 0.339 -4.309 -15.178 1.00 95.94 96 GLY A N 1
ATOM 688 C CA . GLY A 1 96 ? 1.632 -4.853 -14.755 1.00 95.94 96 GLY A CA 1
ATOM 689 C C . GLY A 1 96 ? 1.849 -6.300 -15.203 1.00 95.94 96 GLY A C 1
ATOM 690 O O . GLY A 1 96 ? 2.964 -6.671 -15.551 1.00 95.94 96 GLY A O 1
ATOM 691 N N . ILE A 1 97 ? 0.789 -7.114 -15.226 1.00 96.94 97 ILE A N 1
ATOM 692 C CA . ILE A 1 97 ? 0.839 -8.492 -15.732 1.00 96.94 97 ILE A CA 1
ATOM 693 C C . ILE A 1 97 ? 1.053 -8.493 -17.245 1.00 96.94 97 ILE A C 1
ATOM 695 O O . ILE A 1 97 ? 1.879 -9.267 -17.716 1.00 96.94 97 ILE A O 1
ATOM 699 N N . GLU A 1 98 ? 0.363 -7.626 -17.990 1.00 95.56 98 GLU A N 1
ATOM 700 C CA . GLU A 1 98 ? 0.582 -7.486 -19.437 1.00 95.56 98 GLU A CA 1
ATOM 701 C C . GLU A 1 98 ? 2.032 -7.092 -19.750 1.00 95.56 98 GLU A C 1
ATOM 703 O O . GLU A 1 98 ? 2.676 -7.742 -20.570 1.00 95.56 98 GLU A O 1
ATOM 708 N N . LEU A 1 99 ? 2.582 -6.105 -19.033 1.00 94.19 99 LEU A N 1
ATOM 709 C CA . LEU A 1 99 ? 3.990 -5.707 -19.162 1.00 94.19 99 LEU A CA 1
ATOM 710 C C . LEU A 1 99 ? 4.949 -6.848 -18.806 1.00 94.19 99 LEU A C 1
ATOM 712 O O . LEU A 1 99 ? 5.941 -7.069 -19.496 1.00 94.19 99 LEU A O 1
ATOM 716 N N . ALA A 1 100 ? 4.661 -7.604 -17.744 1.00 95.00 100 ALA A N 1
ATOM 717 C CA . ALA A 1 100 ? 5.492 -8.740 -17.353 1.00 95.00 100 ALA A CA 1
ATOM 718 C C . ALA A 1 100 ? 5.479 -9.873 -18.391 1.00 95.00 100 ALA A C 1
ATOM 720 O O . ALA A 1 100 ? 6.476 -10.584 -18.544 1.00 95.00 100 ALA A O 1
ATOM 721 N N . GLN A 1 101 ? 4.364 -10.033 -19.111 1.00 95.25 101 GLN A N 1
ATOM 722 C CA . GLN A 1 101 ? 4.246 -10.973 -20.223 1.00 95.25 101 GLN A CA 1
ATOM 723 C C . GLN A 1 101 ? 5.061 -10.525 -21.430 1.00 95.25 101 GLN A C 1
ATOM 725 O O . GLN A 1 101 ? 5.808 -11.346 -21.957 1.00 95.25 101 GLN A O 1
ATOM 730 N N . SER A 1 102 ? 4.945 -9.260 -21.848 1.00 92.06 102 SER A N 1
ATOM 731 C CA . SER A 1 102 ? 5.647 -8.768 -23.042 1.00 92.06 102 SER A CA 1
ATOM 732 C C . SER A 1 102 ? 7.163 -8.706 -22.842 1.00 92.06 102 SER A C 1
ATOM 734 O O . SER A 1 102 ? 7.927 -9.115 -23.712 1.00 92.06 102 SER A O 1
ATOM 736 N N . THR A 1 103 ? 7.605 -8.309 -21.648 1.00 91.12 103 THR A N 1
ATOM 737 C CA . THR A 1 103 ? 9.033 -8.173 -21.310 1.00 91.12 103 THR A CA 1
ATOM 738 C C . THR A 1 103 ? 9.664 -9.442 -20.726 1.00 91.12 103 THR A C 1
ATOM 740 O O . THR A 1 103 ? 10.853 -9.447 -20.413 1.00 91.12 103 THR A O 1
ATOM 743 N N . HIS A 1 104 ? 8.896 -10.527 -20.556 1.00 92.25 104 HIS A N 1
ATOM 744 C CA . HIS A 1 104 ? 9.340 -11.772 -19.909 1.00 92.25 104 HIS A CA 1
ATOM 745 C C . HIS A 1 104 ? 9.946 -11.586 -18.494 1.00 92.25 104 HIS A C 1
ATOM 747 O O . HIS A 1 104 ? 10.790 -12.369 -18.058 1.00 92.25 104 HIS A O 1
ATOM 753 N N . SER A 1 105 ? 9.473 -10.591 -17.737 1.00 92.56 105 SER A N 1
ATOM 754 C CA . SER A 1 105 ? 10.032 -10.145 -16.444 1.00 92.56 105 SER A CA 1
ATOM 755 C C . SER A 1 105 ? 9.372 -10.773 -15.204 1.00 92.56 105 SER A C 1
ATOM 757 O O . SER A 1 105 ? 9.495 -10.280 -14.084 1.00 92.56 105 SER A O 1
ATOM 759 N N . PHE A 1 106 ? 8.673 -11.905 -15.340 1.00 93.56 106 PHE A N 1
ATOM 760 C CA . PHE A 1 106 ? 7.955 -12.534 -14.215 1.00 93.56 106 PHE A CA 1
ATOM 761 C C . PHE A 1 106 ? 8.831 -12.955 -13.029 1.00 93.56 106 PHE A C 1
ATOM 763 O O . PHE A 1 106 ? 8.319 -13.131 -11.923 1.00 93.56 106 PHE A O 1
ATOM 770 N N . THR A 1 107 ? 10.132 -13.140 -13.246 1.00 95.00 107 THR A N 1
ATOM 771 C CA . THR A 1 107 ? 11.091 -13.480 -12.190 1.00 95.00 107 THR A CA 1
ATOM 772 C C . THR A 1 107 ? 11.663 -12.258 -11.479 1.00 95.00 107 THR A C 1
ATOM 774 O O . THR A 1 107 ? 12.351 -12.421 -10.470 1.00 95.00 107 THR A O 1
ATOM 777 N N . ASP A 1 108 ? 11.389 -11.048 -11.970 1.00 96.44 108 ASP A N 1
ATOM 778 C CA . ASP A 1 108 ? 11.892 -9.831 -11.352 1.00 96.44 108 ASP A CA 1
ATOM 779 C C . ASP A 1 108 ? 11.247 -9.586 -9.992 1.00 96.44 108 ASP A C 1
ATOM 781 O O . ASP A 1 108 ? 10.046 -9.786 -9.778 1.00 96.44 108 ASP A O 1
ATOM 785 N N . ALA A 1 109 ? 12.063 -9.102 -9.054 1.00 97.38 109 ALA A N 1
ATOM 786 C CA . ALA A 1 109 ? 11.649 -8.908 -7.670 1.00 97.38 109 ALA A CA 1
ATOM 787 C C . ALA A 1 109 ? 10.404 -8.012 -7.555 1.00 97.38 109 ALA A C 1
ATOM 789 O O . ALA A 1 109 ? 9.517 -8.308 -6.757 1.00 97.38 109 ALA A O 1
ATOM 790 N N . HIS A 1 110 ? 10.312 -6.958 -8.376 1.00 97.50 110 HIS A N 1
ATOM 791 C CA . HIS A 1 110 ? 9.143 -6.077 -8.428 1.00 97.50 110 HIS A CA 1
ATOM 792 C C . HIS A 1 110 ? 7.855 -6.826 -8.807 1.00 97.50 110 HIS A C 1
ATOM 794 O O . HIS A 1 110 ? 6.817 -6.646 -8.168 1.00 97.50 110 HIS A O 1
ATOM 800 N N . VAL A 1 111 ? 7.913 -7.688 -9.827 1.00 97.88 111 VAL A N 1
ATOM 801 C CA . VAL A 1 111 ? 6.740 -8.420 -10.323 1.00 97.88 111 VAL A CA 1
ATOM 802 C C . VAL A 1 111 ? 6.299 -9.463 -9.298 1.00 97.88 111 VAL A C 1
ATOM 804 O O . VAL A 1 111 ? 5.127 -9.505 -8.919 1.00 97.88 111 VAL A O 1
ATOM 807 N N . VAL A 1 112 ? 7.242 -10.248 -8.766 1.00 98.19 112 VAL A N 1
ATOM 808 C CA . VAL A 1 112 ? 6.952 -11.274 -7.750 1.00 98.19 112 VAL A CA 1
ATOM 809 C C . VAL A 1 112 ? 6.357 -10.646 -6.487 1.00 98.19 112 VAL A C 1
ATOM 811 O O . VAL A 1 112 ? 5.311 -11.088 -6.002 1.00 98.19 112 VAL A O 1
ATOM 814 N N . ILE A 1 113 ? 6.982 -9.590 -5.956 1.00 98.06 113 ILE A N 1
ATOM 815 C CA . ILE A 1 113 ? 6.485 -8.894 -4.760 1.00 98.06 113 ILE A CA 1
ATOM 816 C C . ILE A 1 113 ? 5.148 -8.202 -5.054 1.00 98.06 113 ILE A C 1
ATOM 818 O O . ILE A 1 113 ? 4.248 -8.248 -4.213 1.00 98.06 113 ILE A O 1
ATOM 822 N N . GLY A 1 114 ? 4.979 -7.610 -6.239 1.00 97.75 114 GLY A N 1
ATOM 823 C CA . GLY A 1 114 ? 3.726 -7.002 -6.686 1.00 97.75 114 GLY A CA 1
ATOM 824 C C . GLY A 1 114 ? 2.556 -7.989 -6.701 1.00 97.75 114 GLY A C 1
ATOM 825 O O . GLY A 1 114 ? 1.490 -7.687 -6.161 1.00 97.75 114 GLY A O 1
ATOM 826 N N . LEU A 1 115 ? 2.761 -9.201 -7.222 1.00 97.94 115 LEU A N 1
ATOM 827 C CA . LEU A 1 115 ? 1.746 -10.263 -7.218 1.00 97.94 115 LEU A CA 1
ATOM 828 C C . LEU A 1 115 ? 1.432 -10.764 -5.801 1.00 97.94 115 LEU A C 1
ATOM 830 O O . LEU A 1 115 ? 0.264 -10.979 -5.461 1.00 97.94 115 LEU A O 1
ATOM 834 N N . LEU A 1 116 ? 2.446 -10.892 -4.938 1.00 97.94 116 LEU A N 1
ATOM 835 C CA . LEU A 1 116 ? 2.238 -11.235 -3.527 1.00 97.94 116 LEU A CA 1
ATOM 836 C C . LEU A 1 116 ? 1.450 -10.148 -2.789 1.00 97.94 116 LEU A C 1
ATOM 838 O O . LEU A 1 116 ? 0.555 -10.467 -2.002 1.00 97.94 116 LEU A O 1
ATOM 842 N N . LEU A 1 117 ? 1.744 -8.873 -3.049 1.00 98.12 117 LEU A N 1
ATOM 843 C CA . LEU A 1 117 ? 0.988 -7.738 -2.523 1.00 98.12 117 LEU A CA 1
ATOM 844 C C . LEU A 1 117 ? -0.461 -7.759 -3.012 1.00 98.12 117 LEU A C 1
ATOM 846 O O . LEU A 1 117 ? -1.371 -7.592 -2.198 1.00 98.12 117 LEU A O 1
ATOM 850 N N . PHE A 1 118 ? -0.672 -8.004 -4.307 1.00 98.00 118 PHE A N 1
ATOM 851 C CA . PHE A 1 118 ? -1.997 -8.121 -4.911 1.00 98.00 118 PHE A CA 1
ATOM 852 C C . PHE A 1 118 ? -2.829 -9.205 -4.215 1.00 98.00 118 PHE A C 1
ATOM 854 O O . PHE A 1 118 ? -3.915 -8.923 -3.704 1.00 98.00 118 PHE A O 1
ATOM 861 N N . ALA A 1 119 ? -2.290 -10.422 -4.099 1.00 97.81 119 ALA A N 1
ATOM 862 C CA . ALA A 1 119 ? -2.953 -11.523 -3.403 1.00 97.81 119 ALA A CA 1
ATOM 863 C C . ALA A 1 119 ? -3.199 -11.205 -1.917 1.00 97.81 119 ALA A C 1
ATOM 865 O O . ALA A 1 119 ? -4.290 -11.435 -1.388 1.00 97.81 119 ALA A O 1
ATOM 866 N N . SER A 1 120 ? -2.205 -10.622 -1.242 1.00 97.31 120 SER A N 1
ATOM 867 C CA . SER A 1 120 ? -2.304 -10.276 0.178 1.00 97.31 120 SER A CA 1
ATOM 868 C C . SER A 1 120 ? -3.401 -9.246 0.441 1.00 97.31 120 SER A C 1
ATOM 870 O O . SER A 1 120 ? -4.153 -9.395 1.402 1.00 97.31 120 SER A O 1
ATOM 872 N N . ILE A 1 121 ? -3.553 -8.230 -0.414 1.00 95.81 121 ILE A N 1
ATOM 873 C CA . ILE A 1 121 ? -4.610 -7.217 -0.276 1.00 95.81 121 ILE A CA 1
ATOM 874 C C . ILE A 1 121 ? -6.003 -7.852 -0.319 1.00 95.81 121 ILE A C 1
ATOM 876 O O . ILE A 1 121 ? -6.861 -7.468 0.478 1.00 95.81 121 ILE A O 1
ATOM 880 N N . TRP A 1 122 ? -6.231 -8.854 -1.170 1.00 95.94 122 TRP A N 1
ATOM 881 C CA . TRP A 1 122 ? -7.501 -9.586 -1.190 1.00 95.94 122 TRP A CA 1
ATOM 882 C C . TRP A 1 122 ? -7.750 -10.348 0.111 1.00 95.94 122 TRP A C 1
ATOM 884 O O . TRP A 1 122 ? -8.843 -10.260 0.679 1.00 95.94 122 TRP A O 1
ATOM 894 N N . VAL A 1 123 ? -6.727 -11.025 0.639 1.00 96.12 123 VAL A N 1
ATOM 895 C CA . VAL A 1 123 ? -6.805 -11.677 1.957 1.00 96.12 123 VAL A CA 1
ATOM 896 C C . VAL A 1 123 ? -7.132 -10.653 3.049 1.00 96.12 123 VAL A C 1
ATOM 898 O O . VAL A 1 123 ? -7.963 -10.923 3.919 1.00 96.12 123 VAL A O 1
ATOM 901 N N . LEU A 1 124 ? -6.550 -9.452 2.988 1.00 95.38 124 LEU A N 1
ATOM 902 C CA . LEU A 1 124 ? -6.861 -8.374 3.926 1.00 95.38 124 LEU A CA 1
ATOM 903 C C . LEU A 1 124 ? -8.282 -7.843 3.771 1.00 95.38 124 LEU A C 1
ATOM 905 O O . LEU A 1 124 ? -8.924 -7.601 4.792 1.00 95.38 124 LEU A O 1
ATOM 909 N N . ALA A 1 125 ? -8.772 -7.656 2.546 1.00 94.44 125 ALA A N 1
ATOM 910 C CA . ALA A 1 125 ? -10.120 -7.160 2.282 1.00 94.44 125 ALA A CA 1
ATOM 911 C C . ALA A 1 125 ? -11.174 -8.135 2.827 1.00 94.44 125 ALA A C 1
ATOM 913 O O . ALA A 1 125 ? -12.061 -7.740 3.591 1.00 94.44 125 ALA A O 1
ATOM 914 N N . LEU A 1 126 ? -11.019 -9.427 2.523 1.00 94.50 126 LEU A N 1
ATOM 915 C CA . LEU A 1 126 ? -11.891 -10.481 3.040 1.00 94.50 126 LEU A CA 1
ATOM 916 C C . LEU A 1 126 ? -11.764 -10.617 4.562 1.00 94.50 126 LEU A C 1
ATOM 918 O O . LEU A 1 126 ? -12.772 -10.650 5.268 1.00 94.50 126 LEU A O 1
ATOM 922 N N . GLY A 1 127 ? -10.538 -10.620 5.093 1.00 92.81 127 GLY A N 1
ATOM 923 C CA . GLY A 1 127 ? -10.286 -10.668 6.534 1.00 92.81 127 GLY A CA 1
ATOM 924 C C . GLY A 1 127 ? -10.877 -9.470 7.284 1.00 92.81 127 GLY A C 1
ATOM 925 O O . GLY A 1 127 ? -11.445 -9.636 8.364 1.00 92.81 127 GLY A O 1
ATOM 926 N N . GLY A 1 128 ? -10.815 -8.274 6.694 1.00 91.00 128 GLY A N 1
ATOM 927 C CA . GLY A 1 128 ? -11.410 -7.051 7.233 1.00 91.00 128 GLY A CA 1
ATOM 928 C C . GLY A 1 128 ? -12.934 -7.129 7.285 1.00 91.00 128 GLY A C 1
ATOM 929 O O . GLY A 1 128 ? -13.534 -6.801 8.312 1.00 91.00 128 GLY A O 1
ATOM 930 N N . LEU A 1 129 ? -13.562 -7.653 6.228 1.00 91.38 129 LEU A N 1
ATOM 931 C CA . LEU A 1 129 ? -15.005 -7.891 6.197 1.00 91.38 129 LEU A CA 1
ATOM 932 C C . LEU A 1 129 ? -15.428 -8.924 7.252 1.00 91.38 129 LEU A C 1
ATOM 934 O O . LEU A 1 129 ? -16.339 -8.664 8.040 1.00 91.38 129 LEU A O 1
ATOM 938 N N . LEU A 1 130 ? -14.739 -10.067 7.321 1.00 91.12 130 LEU A N 1
ATOM 939 C CA . LEU A 1 130 ? -15.016 -11.119 8.306 1.00 91.12 130 LEU A CA 1
ATOM 940 C C . LEU A 1 130 ? -14.854 -10.614 9.744 1.00 91.12 130 LEU A C 1
ATOM 942 O O . LEU A 1 130 ? -15.698 -10.894 10.605 1.00 91.12 130 LEU A O 1
ATOM 946 N N . HIS A 1 131 ? -13.801 -9.835 10.004 1.00 90.00 131 HIS A N 1
ATOM 947 C CA . HIS A 1 131 ? -13.601 -9.187 11.293 1.00 90.00 131 HIS A CA 1
ATOM 948 C C . HIS A 1 131 ? -14.748 -8.227 11.612 1.00 90.00 131 HIS A C 1
ATOM 950 O O . HIS A 1 131 ? -15.302 -8.295 12.710 1.00 90.00 131 HIS A O 1
ATOM 956 N N . HIS A 1 132 ? -15.154 -7.381 10.663 1.00 87.50 132 HIS A N 1
ATOM 957 C CA . HIS A 1 132 ? -16.241 -6.436 10.887 1.00 87.50 132 HIS A CA 1
ATOM 958 C C . HIS A 1 132 ? -17.562 -7.152 11.209 1.00 87.50 132 HIS A C 1
ATOM 960 O O . HIS A 1 132 ? -18.226 -6.794 12.191 1.00 87.50 132 HIS A O 1
ATOM 966 N N . LEU A 1 133 ? -17.935 -8.176 10.437 1.00 88.06 133 LEU A N 1
ATOM 967 C CA . LEU A 1 133 ? -19.147 -8.965 10.684 1.00 88.06 133 LEU A CA 1
ATOM 968 C C . LEU A 1 133 ? -19.109 -9.623 12.070 1.00 88.06 133 LEU A C 1
ATOM 970 O O . LEU A 1 133 ? -20.087 -9.569 12.822 1.00 88.06 133 LEU A O 1
ATOM 974 N N . SER A 1 134 ? -17.950 -10.164 12.448 1.00 86.25 134 SER A N 1
ATOM 975 C CA . SER A 1 134 ? -17.736 -10.765 13.768 1.00 86.25 134 SER A CA 1
ATOM 976 C C . SER A 1 134 ? -17.824 -9.731 14.893 1.00 86.25 134 SER A C 1
ATOM 978 O O . SER A 1 134 ? -18.481 -9.975 15.906 1.00 86.25 134 SER A O 1
ATOM 980 N N . PHE A 1 135 ? -17.223 -8.553 14.719 1.00 84.81 135 PHE A N 1
ATOM 981 C CA . PHE A 1 135 ? -17.269 -7.471 15.700 1.00 84.81 135 PHE A CA 1
ATOM 982 C C . PHE A 1 135 ? -18.692 -6.927 15.875 1.00 84.81 135 PHE A C 1
ATOM 984 O O . PHE A 1 135 ? -19.118 -6.667 16.999 1.00 84.81 135 PHE A O 1
ATOM 991 N N . ARG A 1 136 ? -19.475 -6.836 14.792 1.00 83.94 136 ARG A N 1
ATOM 992 C CA . ARG A 1 136 ? -20.891 -6.440 14.854 1.00 83.94 136 ARG A CA 1
ATOM 993 C C . ARG A 1 136 ? -21.725 -7.422 15.682 1.00 83.94 136 ARG A C 1
ATOM 995 O O . ARG A 1 136 ? -22.600 -6.980 16.422 1.00 83.94 136 ARG A O 1
ATOM 1002 N N . LYS A 1 137 ? -21.451 -8.727 15.567 1.00 81.44 137 LYS A N 1
ATOM 1003 C CA . LYS A 1 137 ? -22.180 -9.785 16.285 1.00 81.44 137 LYS A CA 1
ATOM 1004 C C . LYS A 1 137 ? -21.754 -9.918 17.748 1.00 81.44 137 LYS A C 1
ATOM 1006 O O . LYS A 1 137 ? -22.608 -10.028 18.618 1.00 81.44 137 LYS A O 1
ATOM 1011 N N . TYR A 1 138 ? -20.448 -9.923 18.017 1.00 82.00 138 TYR A N 1
ATOM 1012 C CA . TYR A 1 138 ? -19.911 -10.289 19.333 1.00 82.00 138 TYR A CA 1
ATOM 1013 C C . TYR A 1 138 ? -19.368 -9.108 20.149 1.00 82.00 138 TYR A C 1
ATOM 1015 O O . TYR A 1 138 ? -19.053 -9.297 21.319 1.00 82.00 138 TYR A O 1
ATOM 1023 N N . ARG A 1 139 ? -19.212 -7.917 19.546 1.00 79.75 139 ARG A N 1
ATOM 1024 C CA . ARG A 1 139 ? -18.654 -6.689 20.158 1.00 79.75 139 ARG A CA 1
ATOM 1025 C C . ARG A 1 139 ? -17.348 -6.888 20.936 1.00 79.75 139 ARG A C 1
ATOM 1027 O O . ARG A 1 139 ? -17.057 -6.156 21.875 1.00 79.75 139 ARG A O 1
ATOM 1034 N N . ARG A 1 140 ? -16.549 -7.874 20.529 1.00 77.00 140 ARG A N 1
ATOM 1035 C CA . ARG A 1 140 ? -15.268 -8.222 21.148 1.00 77.00 140 ARG A CA 1
ATOM 1036 C C . ARG A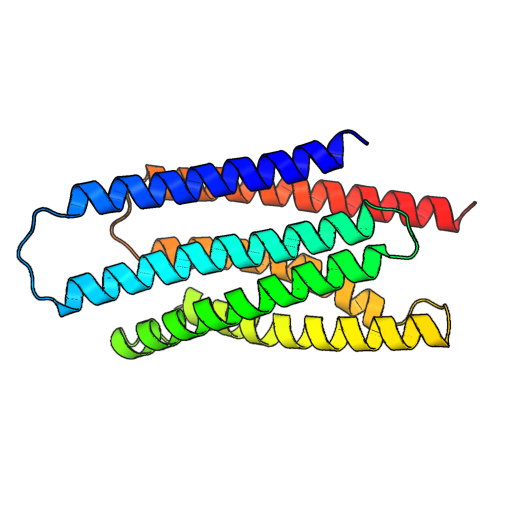 1 140 ? -14.155 -8.227 20.106 1.00 77.00 140 ARG A C 1
ATOM 1038 O O . ARG A 1 140 ? -14.426 -8.560 18.946 1.00 77.00 140 ARG A O 1
ATOM 1045 N N . PRO A 1 141 ? -12.916 -7.887 20.495 1.00 76.31 141 PRO A N 1
ATOM 1046 C CA . PRO A 1 141 ? -11.767 -8.049 19.619 1.00 76.31 141 PRO A CA 1
ATOM 1047 C C . PRO A 1 141 ? -11.651 -9.513 19.184 1.00 76.31 141 PRO A C 1
ATOM 1049 O O . PRO A 1 141 ? -11.892 -10.439 19.957 1.00 76.31 141 PRO A O 1
ATOM 1052 N N . THR A 1 142 ? -11.309 -9.718 17.916 1.00 86.19 142 THR A N 1
ATOM 1053 C CA . THR A 1 142 ? -11.134 -11.054 17.333 1.00 86.19 142 THR A CA 1
ATOM 1054 C C . THR A 1 142 ? -9.699 -11.206 1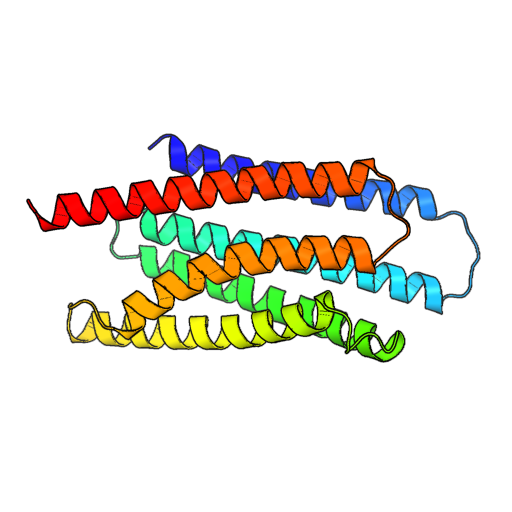6.868 1.00 86.19 142 THR A C 1
ATOM 1056 O O . THR A 1 142 ? -9.129 -10.232 16.376 1.00 86.19 142 THR A O 1
ATOM 1059 N N . PHE A 1 143 ? -9.168 -12.427 16.908 1.00 88.25 143 PHE A N 1
ATOM 1060 C CA . PHE A 1 143 ? -7.850 -12.747 16.358 1.00 88.25 143 PHE A CA 1
ATOM 1061 C C . PHE A 1 143 ? -7.667 -12.239 14.914 1.00 88.25 143 PHE A C 1
ATOM 1063 O O . PHE A 1 143 ? -6.658 -11.611 14.608 1.00 88.25 143 PHE A O 1
ATOM 1070 N N . ILE A 1 144 ? -8.693 -12.398 14.065 1.00 89.00 144 ILE A N 1
ATOM 1071 C CA . ILE A 1 144 ? -8.701 -11.919 12.670 1.00 89.00 144 ILE A CA 1
ATOM 1072 C C . ILE A 1 144 ? -8.490 -10.401 12.590 1.00 89.00 144 ILE A C 1
ATOM 1074 O O . ILE A 1 144 ? -7.759 -9.928 11.732 1.00 89.00 144 ILE A O 1
ATOM 1078 N N . GLY A 1 145 ? -9.083 -9.631 13.504 1.00 86.81 145 GLY A N 1
ATOM 1079 C CA . GLY A 1 145 ? -8.921 -8.175 13.556 1.00 86.81 145 GLY A CA 1
ATOM 1080 C C . GLY A 1 145 ? -7.497 -7.753 13.906 1.00 86.81 145 GLY A C 1
ATOM 1081 O O . GLY A 1 145 ? -6.943 -6.853 13.274 1.00 86.81 145 GLY A O 1
ATOM 1082 N N . THR A 1 146 ? -6.871 -8.442 14.864 1.00 89.00 146 THR A N 1
ATOM 1083 C CA . THR A 1 146 ? -5.464 -8.209 15.219 1.00 89.00 146 THR A CA 1
ATOM 1084 C C . THR A 1 146 ? -4.536 -8.565 14.060 1.00 89.00 146 THR A C 1
ATOM 1086 O O . THR A 1 146 ? -3.661 -7.766 13.721 1.00 89.00 146 THR A O 1
ATOM 1089 N N . ALA A 1 147 ? -4.760 -9.721 13.424 1.00 91.81 147 ALA A N 1
ATOM 1090 C CA . ALA A 1 147 ? -4.011 -10.157 12.250 1.00 91.81 147 ALA A CA 1
ATOM 1091 C C . ALA A 1 147 ? -4.165 -9.160 11.091 1.00 91.81 147 ALA A C 1
ATOM 1093 O O . ALA A 1 147 ? -3.166 -8.638 10.610 1.00 91.81 147 ALA A O 1
ATOM 1094 N N . HIS A 1 148 ? -5.398 -8.789 10.731 1.00 93.38 148 HIS A N 1
ATOM 1095 C CA . HIS A 1 148 ? -5.693 -7.788 9.701 1.00 93.38 148 HIS A CA 1
ATOM 1096 C C . HIS A 1 148 ? -4.951 -6.470 9.963 1.00 93.38 148 HIS A C 1
ATOM 1098 O O . HIS A 1 148 ? -4.294 -5.934 9.072 1.00 93.38 148 HIS A O 1
ATOM 1104 N N . ALA A 1 149 ? -4.998 -5.962 11.200 1.00 90.88 149 ALA A N 1
ATOM 1105 C CA . ALA A 1 149 ? -4.343 -4.707 11.544 1.00 90.88 149 ALA A CA 1
ATOM 1106 C C . ALA A 1 149 ? -2.811 -4.782 11.423 1.00 90.88 149 ALA A C 1
ATOM 1108 O O . ALA A 1 149 ? -2.191 -3.804 11.001 1.00 90.88 149 ALA A O 1
ATOM 1109 N N . TRP A 1 150 ? -2.183 -5.893 11.820 1.00 92.69 150 TRP A N 1
ATOM 1110 C CA . TRP A 1 150 ? -0.731 -6.078 11.698 1.00 92.69 150 TRP A CA 1
ATOM 1111 C C . TRP A 1 150 ? -0.292 -6.315 10.255 1.00 92.69 150 TRP A C 1
ATOM 1113 O O . TRP A 1 150 ? 0.616 -5.624 9.795 1.00 92.69 150 TRP A O 1
ATOM 1123 N N . SER A 1 151 ? -0.987 -7.182 9.519 1.00 93.31 151 SER A N 1
ATOM 1124 C CA . SER A 1 151 ? -0.718 -7.423 8.099 1.00 93.31 151 SER A CA 1
ATOM 1125 C C . SER A 1 151 ? -0.875 -6.148 7.264 1.00 93.31 151 SER A C 1
ATOM 1127 O O . SER A 1 151 ? -0.078 -5.893 6.364 1.00 93.31 151 SER A O 1
ATOM 1129 N N . ALA A 1 152 ? -1.843 -5.284 7.594 1.00 91.00 152 ALA A N 1
ATOM 1130 C CA . ALA A 1 152 ? -2.005 -3.998 6.913 1.00 91.00 152 ALA A CA 1
ATOM 1131 C C . ALA A 1 152 ? -0.788 -3.081 7.099 1.00 91.00 152 ALA A C 1
ATOM 1133 O O . ALA A 1 152 ? -0.408 -2.366 6.179 1.00 91.00 152 ALA A O 1
ATOM 1134 N N . ARG A 1 153 ? -0.141 -3.108 8.271 1.00 92.25 153 ARG A N 1
ATOM 1135 C CA . ARG A 1 153 ? 1.049 -2.282 8.537 1.00 92.25 153 ARG A CA 1
ATOM 1136 C C . ARG A 1 153 ? 2.257 -2.765 7.745 1.00 92.25 153 ARG A C 1
ATOM 1138 O O . ARG A 1 153 ? 2.988 -1.934 7.215 1.00 92.25 153 ARG A O 1
ATOM 1145 N N . THR A 1 154 ? 2.450 -4.080 7.651 1.00 94.12 154 THR A N 1
ATOM 1146 C CA . THR A 1 154 ? 3.570 -4.668 6.903 1.00 94.12 154 THR A CA 1
ATOM 1147 C C . THR A 1 154 ? 3.411 -4.473 5.397 1.00 94.12 154 THR A C 1
ATOM 1149 O O . THR A 1 154 ? 4.394 -4.187 4.719 1.00 94.12 154 THR A O 1
ATOM 1152 N N . ILE A 1 155 ? 2.179 -4.546 4.881 1.00 95.25 155 ILE A N 1
ATOM 1153 C CA . ILE A 1 155 ? 1.891 -4.350 3.452 1.00 95.25 155 ILE A CA 1
ATOM 1154 C C . ILE A 1 155 ? 2.235 -2.943 2.974 1.00 95.25 155 ILE A C 1
ATOM 1156 O O . ILE A 1 155 ? 2.774 -2.813 1.884 1.00 95.25 155 ILE A O 1
ATOM 1160 N N . ILE A 1 156 ? 1.992 -1.897 3.772 1.00 93.12 156 ILE A N 1
ATOM 1161 C CA . ILE A 1 156 ? 2.374 -0.528 3.384 1.00 93.12 156 ILE A CA 1
ATOM 1162 C C . ILE A 1 156 ? 3.891 -0.407 3.201 1.00 93.12 156 ILE A C 1
ATOM 1164 O O . ILE A 1 156 ? 4.346 0.169 2.217 1.00 93.12 156 ILE A O 1
ATOM 1168 N N . THR A 1 157 ? 4.680 -0.987 4.110 1.00 94.38 157 THR A N 1
ATOM 1169 C CA . THR A 1 157 ? 6.145 -1.011 3.974 1.00 94.38 157 THR A CA 1
ATOM 1170 C C . THR A 1 157 ? 6.563 -1.761 2.712 1.00 94.38 157 THR A C 1
ATOM 1172 O O . THR A 1 157 ? 7.376 -1.261 1.939 1.00 94.38 157 THR A O 1
ATOM 1175 N N . LEU A 1 158 ? 5.979 -2.938 2.478 1.00 96.56 158 LEU A N 1
ATOM 1176 C CA . LEU A 1 158 ? 6.308 -3.752 1.312 1.00 96.56 158 LEU A CA 1
ATOM 1177 C C . LEU A 1 158 ? 5.892 -3.070 -0.002 1.00 96.56 158 LEU A C 1
ATOM 1179 O O . LEU A 1 158 ? 6.625 -3.159 -0.976 1.00 96.56 158 LEU A O 1
ATOM 1183 N N . ALA A 1 159 ? 4.779 -2.333 -0.021 1.00 96.38 159 ALA A N 1
ATOM 1184 C CA . ALA A 1 159 ? 4.333 -1.559 -1.177 1.00 96.38 159 ALA A CA 1
ATOM 1185 C C . ALA A 1 159 ? 5.294 -0.415 -1.531 1.00 96.38 159 ALA A C 1
ATOM 1187 O O . ALA A 1 159 ? 5.566 -0.191 -2.707 1.00 96.38 159 ALA A O 1
ATOM 1188 N N . ILE A 1 160 ? 5.850 0.273 -0.527 1.00 95.31 160 ILE A N 1
ATOM 1189 C CA . ILE A 1 160 ? 6.874 1.310 -0.737 1.00 95.31 160 ILE A CA 1
ATOM 1190 C C . ILE A 1 160 ? 8.161 0.697 -1.299 1.00 95.31 160 ILE A C 1
ATOM 1192 O O . ILE A 1 160 ? 8.718 1.204 -2.266 1.00 95.31 160 ILE A O 1
ATOM 1196 N N . ILE A 1 161 ? 8.617 -0.425 -0.740 1.00 97.06 161 ILE A N 1
ATOM 1197 C CA . ILE A 1 161 ? 9.788 -1.130 -1.280 1.00 97.06 161 ILE A CA 1
ATOM 1198 C C . ILE A 1 161 ? 9.512 -1.562 -2.726 1.00 97.06 161 ILE A C 1
ATOM 1200 O O . ILE A 1 161 ? 10.337 -1.334 -3.608 1.00 97.06 161 ILE A O 1
ATOM 1204 N N . ASN A 1 162 ? 8.328 -2.122 -2.984 1.00 97.69 162 ASN A N 1
ATOM 1205 C CA . ASN A 1 162 ? 7.953 -2.598 -4.306 1.00 97.69 162 ASN A CA 1
ATOM 1206 C C . ASN A 1 162 ? 7.871 -1.474 -5.342 1.00 97.69 162 ASN A C 1
ATOM 1208 O O . ASN A 1 162 ? 8.301 -1.669 -6.472 1.00 97.69 162 ASN A O 1
ATOM 1212 N N . GLY A 1 163 ? 7.352 -0.301 -4.977 1.00 94.88 163 GLY A N 1
ATOM 1213 C CA . GLY A 1 163 ? 7.325 0.843 -5.887 1.00 94.88 163 GLY A CA 1
ATOM 1214 C C . GLY A 1 163 ? 8.729 1.351 -6.230 1.00 94.88 163 GLY A C 1
ATOM 1215 O O . GLY A 1 163 ? 8.974 1.710 -7.378 1.00 94.88 163 GLY A O 1
ATOM 1216 N N . GLY A 1 164 ? 9.675 1.293 -5.285 1.00 93.94 164 GLY A N 1
ATOM 1217 C CA . GLY A 1 164 ? 11.083 1.600 -5.553 1.00 93.94 164 GLY A CA 1
ATOM 1218 C C . GLY A 1 164 ? 11.731 0.589 -6.501 1.00 93.94 164 GLY A C 1
ATOM 1219 O O . GLY A 1 164 ? 12.431 0.982 -7.431 1.00 93.94 164 GLY A O 1
ATOM 1220 N N . LEU A 1 165 ? 11.439 -0.703 -6.315 1.00 96.25 165 LEU A N 1
ATOM 1221 C CA . LEU A 1 165 ? 11.864 -1.756 -7.244 1.00 96.25 165 LEU A CA 1
ATOM 1222 C C . LEU A 1 165 ? 11.251 -1.570 -8.638 1.00 96.25 165 LEU A C 1
ATOM 1224 O O . LEU A 1 165 ? 11.937 -1.800 -9.625 1.00 96.25 165 LEU A O 1
ATOM 1228 N N . GLY A 1 166 ? 9.998 -1.116 -8.725 1.00 94.44 166 GLY A N 1
ATOM 1229 C CA . GLY A 1 166 ? 9.335 -0.820 -9.998 1.00 94.44 166 GLY A CA 1
ATOM 1230 C C . GLY A 1 166 ? 9.970 0.359 -10.725 1.00 94.44 166 GLY A C 1
ATOM 1231 O O . GLY A 1 166 ? 10.204 0.283 -11.925 1.00 94.44 166 GLY A O 1
ATOM 1232 N N . LEU A 1 167 ? 10.335 1.417 -9.992 1.00 91.94 167 LEU A N 1
ATOM 1233 C CA . LEU A 1 167 ? 11.071 2.552 -10.554 1.00 91.94 167 LEU A CA 1
ATOM 1234 C C . LEU A 1 167 ? 12.453 2.134 -11.079 1.00 91.94 167 LEU A C 1
ATOM 1236 O O . LEU A 1 167 ? 12.879 2.609 -12.127 1.00 91.94 167 LEU A O 1
ATOM 1240 N N . ALA A 1 168 ? 13.141 1.238 -10.365 1.00 92.06 168 ALA A N 1
ATOM 1241 C CA . ALA A 1 168 ? 14.414 0.677 -10.811 1.00 92.06 168 ALA A CA 1
ATOM 1242 C C . ALA A 1 168 ? 14.253 -0.228 -12.043 1.00 92.06 168 ALA A C 1
ATOM 1244 O O . ALA A 1 168 ? 15.054 -0.123 -12.968 1.00 92.06 168 ALA A O 1
ATOM 1245 N N . LEU A 1 169 ? 13.215 -1.071 -12.070 1.00 92.25 169 LEU A N 1
ATOM 1246 C CA . LEU A 1 169 ? 12.925 -1.971 -13.189 1.00 92.25 169 LEU A CA 1
ATOM 1247 C C . LEU A 1 169 ? 12.543 -1.204 -14.460 1.00 92.25 169 LEU A C 1
ATOM 1249 O O . LEU A 1 169 ? 12.986 -1.574 -15.539 1.00 92.25 169 LEU A O 1
ATOM 1253 N N . ALA A 1 170 ? 11.783 -0.111 -14.331 1.00 89.25 170 ALA A N 1
ATOM 1254 C CA . ALA A 1 170 ? 11.411 0.738 -15.463 1.00 89.25 170 ALA A CA 1
ATOM 1255 C C . ALA A 1 170 ? 12.630 1.371 -16.163 1.00 89.25 170 ALA A C 1
ATOM 1257 O O . ALA A 1 170 ? 12.551 1.699 -17.341 1.00 89.25 170 ALA A O 1
ATOM 1258 N N . GLY A 1 171 ? 13.764 1.530 -15.465 1.00 86.44 171 GLY A N 1
ATOM 1259 C CA . GLY A 1 171 ? 15.009 2.019 -16.064 1.00 86.44 171 GLY A CA 1
ATOM 1260 C C . GLY A 1 171 ? 14.897 3.439 -16.636 1.00 86.44 171 GLY A C 1
ATOM 1261 O O . GLY A 1 171 ? 13.898 4.119 -16.456 1.00 86.44 171 GLY A O 1
ATOM 1262 N N . GLY A 1 172 ? 15.956 3.964 -17.255 1.00 80.25 172 GLY A N 1
ATOM 1263 C CA . GLY A 1 172 ? 15.883 5.243 -17.986 1.00 80.25 172 GLY A CA 1
ATOM 1264 C C . GLY A 1 172 ? 15.599 6.504 -17.150 1.00 80.25 172 GLY A C 1
ATOM 1265 O O . GLY A 1 172 ? 15.357 7.568 -17.715 1.00 80.25 172 GLY A O 1
ATOM 1266 N N . HIS A 1 173 ? 15.624 6.428 -15.816 1.00 83.38 173 HIS A N 1
ATOM 1267 C CA . HIS A 1 173 ? 15.391 7.559 -14.913 1.00 83.38 173 HIS A CA 1
ATOM 1268 C C . HIS A 1 173 ? 16.707 8.187 -14.430 1.00 83.38 173 HIS A C 1
ATOM 1270 O O . HIS A 1 173 ? 17.666 7.486 -14.109 1.00 83.38 173 HIS A O 1
ATOM 1276 N N . GLY A 1 174 ? 16.750 9.518 -14.321 1.00 82.75 174 GLY A N 1
ATOM 1277 C CA . GLY A 1 174 ? 17.878 10.226 -13.710 1.00 82.75 174 GLY A CA 1
ATOM 1278 C C . GLY A 1 174 ? 17.923 10.068 -12.184 1.00 82.75 174 GLY A C 1
ATOM 1279 O O . GLY A 1 174 ? 16.912 9.778 -11.543 1.00 82.75 174 GLY A O 1
ATOM 1280 N N . VAL A 1 175 ? 19.084 10.345 -11.576 1.00 84.06 175 VAL A N 1
ATOM 1281 C CA . VAL A 1 175 ? 19.305 10.274 -10.111 1.00 84.06 175 VAL A CA 1
ATOM 1282 C C . VAL A 1 175 ? 18.245 11.056 -9.320 1.00 84.06 175 VAL A C 1
ATOM 1284 O O . VAL A 1 175 ? 17.814 10.617 -8.253 1.00 84.06 175 VAL A O 1
ATOM 1287 N N . GLY A 1 176 ? 17.773 12.182 -9.865 1.00 81.19 176 GLY A N 1
ATOM 1288 C CA . GLY A 1 176 ? 16.728 13.002 -9.254 1.00 81.19 176 GLY A CA 1
ATOM 1289 C C . GLY A 1 176 ? 15.401 12.267 -9.037 1.00 81.19 176 GLY A C 1
ATOM 1290 O O . GLY A 1 176 ? 14.767 12.477 -8.007 1.00 81.19 176 GLY A O 1
ATOM 1291 N N . ALA A 1 177 ? 15.001 11.363 -9.938 1.00 81.06 177 ALA A N 1
ATOM 1292 C CA . ALA A 1 177 ? 13.752 10.609 -9.804 1.00 81.06 177 ALA A CA 1
ATOM 1293 C C . ALA A 1 177 ? 13.827 9.583 -8.662 1.00 81.06 177 ALA A C 1
ATOM 1295 O O . ALA A 1 177 ? 12.915 9.503 -7.838 1.00 81.06 177 ALA A O 1
ATOM 1296 N N . TYR A 1 178 ? 14.946 8.858 -8.555 1.00 85.50 178 TYR A N 1
ATOM 1297 C CA . TYR A 1 178 ? 15.192 7.932 -7.446 1.00 85.50 178 TYR A CA 1
ATOM 1298 C C . TYR A 1 178 ? 15.252 8.661 -6.101 1.00 85.50 178 TYR A C 1
ATOM 1300 O O . TYR A 1 178 ? 14.645 8.216 -5.125 1.00 85.50 178 TYR A O 1
ATOM 1308 N N . ALA A 1 179 ? 15.940 9.808 -6.055 1.00 84.94 179 ALA A N 1
ATOM 1309 C CA . ALA A 1 179 ? 16.014 10.640 -4.858 1.00 84.94 179 ALA A CA 1
ATOM 1310 C C . ALA A 1 179 ? 14.631 11.174 -4.456 1.00 84.94 179 ALA A C 1
ATOM 1312 O O . ALA A 1 179 ? 14.249 11.064 -3.290 1.00 84.94 179 ALA A O 1
ATOM 1313 N N . ALA A 1 180 ? 13.854 11.690 -5.413 1.00 84.00 180 ALA A N 1
ATOM 1314 C CA . ALA A 1 180 ? 12.498 12.173 -5.171 1.00 84.00 180 ALA A CA 1
ATOM 1315 C C . ALA A 1 180 ? 11.600 11.060 -4.617 1.00 84.00 180 ALA A C 1
ATOM 1317 O O . ALA A 1 180 ? 10.941 11.260 -3.596 1.00 84.00 180 ALA A O 1
ATOM 1318 N N . TYR A 1 181 ? 11.625 9.874 -5.234 1.00 86.69 181 TYR A N 1
ATOM 1319 C CA . TYR A 1 181 ? 10.874 8.716 -4.756 1.00 86.69 181 TYR A CA 1
ATOM 1320 C C . TYR A 1 181 ? 11.273 8.329 -3.326 1.00 86.69 181 TYR A C 1
ATOM 1322 O O . TYR A 1 181 ? 10.407 8.197 -2.457 1.00 86.69 181 TYR A O 1
ATOM 1330 N N . GLY A 1 182 ? 12.576 8.189 -3.063 1.00 88.19 182 GLY A N 1
ATOM 1331 C CA . GLY A 1 182 ? 13.098 7.797 -1.754 1.00 88.19 182 GLY A CA 1
ATOM 1332 C C . GLY A 1 182 ? 12.748 8.792 -0.647 1.00 88.19 182 GLY A C 1
ATOM 1333 O O . GLY A 1 182 ? 12.292 8.387 0.422 1.00 88.19 182 GLY A O 1
ATOM 1334 N N . ILE A 1 183 ? 12.891 10.097 -0.906 1.00 89.69 183 ILE A N 1
ATOM 1335 C CA . ILE A 1 183 ? 12.547 11.149 0.063 1.00 89.69 183 ILE A CA 1
ATOM 1336 C C . ILE A 1 183 ? 11.042 11.144 0.337 1.00 89.69 183 ILE A C 1
ATOM 1338 O O . ILE A 1 183 ? 10.627 11.078 1.496 1.00 89.69 183 ILE A O 1
ATOM 1342 N N . VAL A 1 184 ? 10.218 11.179 -0.714 1.00 85.50 184 VAL A N 1
ATOM 1343 C CA . VAL A 1 184 ? 8.756 11.236 -0.582 1.00 85.50 184 VAL A CA 1
ATOM 1344 C C . VAL A 1 184 ? 8.231 10.027 0.185 1.00 85.50 184 VAL A C 1
ATOM 1346 O O . VAL A 1 184 ? 7.530 10.176 1.190 1.00 85.50 184 VAL A O 1
ATOM 1349 N N . THR A 1 185 ? 8.586 8.823 -0.256 1.00 86.50 185 THR A N 1
ATOM 1350 C CA . THR A 1 185 ? 8.086 7.596 0.371 1.00 86.50 185 THR A CA 1
ATOM 1351 C C . THR A 1 185 ? 8.675 7.370 1.759 1.00 86.50 185 THR A C 1
ATOM 1353 O O . THR A 1 185 ? 7.954 6.910 2.646 1.00 86.50 185 THR A O 1
ATOM 1356 N N . GLY A 1 186 ? 9.925 7.778 1.998 1.00 90.69 186 GLY A N 1
ATOM 1357 C CA . GLY A 1 186 ? 10.549 7.756 3.319 1.00 90.69 186 GLY A CA 1
ATOM 1358 C C . GLY A 1 186 ? 9.802 8.623 4.332 1.00 90.69 186 GLY A C 1
ATOM 1359 O O . GLY A 1 186 ? 9.492 8.158 5.431 1.00 90.69 186 GLY A O 1
ATOM 1360 N N . VAL A 1 187 ? 9.428 9.851 3.958 1.00 88.38 187 VAL A N 1
ATOM 1361 C CA . VAL A 1 187 ? 8.645 10.724 4.848 1.00 88.38 187 VAL A CA 1
ATOM 1362 C C . VAL A 1 187 ? 7.249 10.149 5.096 1.00 88.38 187 VAL A C 1
ATOM 1364 O O . VAL A 1 187 ? 6.822 10.074 6.250 1.00 88.38 187 VAL A O 1
ATOM 1367 N N . ILE A 1 188 ? 6.559 9.674 4.050 1.00 87.50 188 ILE A N 1
ATOM 1368 C CA . ILE A 1 188 ? 5.243 9.022 4.189 1.00 87.50 188 ILE A CA 1
ATOM 1369 C C . ILE A 1 188 ? 5.328 7.836 5.159 1.00 87.50 188 ILE A C 1
ATOM 1371 O O . ILE A 1 188 ? 4.477 7.696 6.044 1.00 87.50 188 ILE A O 1
ATOM 1375 N N . TRP A 1 189 ? 6.367 7.010 5.035 1.00 91.88 189 TRP A N 1
ATOM 1376 C CA . TRP A 1 189 ? 6.576 5.854 5.900 1.00 91.88 189 TRP A CA 1
ATOM 1377 C C . TRP A 1 189 ? 6.824 6.255 7.359 1.00 91.88 189 TRP A C 1
ATOM 1379 O O . TRP A 1 189 ? 6.187 5.703 8.258 1.00 91.88 189 TRP A O 1
ATOM 1389 N N . ILE A 1 190 ? 7.667 7.263 7.611 1.00 90.50 190 ILE A N 1
ATOM 1390 C CA . ILE A 1 190 ? 7.915 7.786 8.967 1.00 90.50 190 ILE A CA 1
ATOM 1391 C C . ILE A 1 190 ? 6.615 8.310 9.589 1.00 90.50 190 ILE A C 1
ATOM 1393 O O . ILE A 1 190 ? 6.300 7.976 10.737 1.00 90.50 190 ILE A O 1
ATOM 1397 N N . CYS A 1 191 ? 5.824 9.082 8.838 1.00 89.19 191 CYS A N 1
ATOM 1398 C CA . CYS A 1 191 ? 4.523 9.566 9.298 1.00 89.19 191 CYS A CA 1
ATOM 1399 C C . CYS A 1 191 ? 3.567 8.408 9.618 1.00 89.19 191 CYS A C 1
ATOM 1401 O O . CYS A 1 191 ? 2.902 8.427 10.656 1.00 89.19 191 CYS A O 1
ATOM 1403 N N . TRP A 1 192 ? 3.524 7.379 8.769 1.00 88.94 192 TRP A N 1
ATOM 1404 C CA . TRP A 1 192 ? 2.695 6.190 8.974 1.00 88.94 192 TRP A CA 1
ATOM 1405 C C . TRP A 1 192 ? 3.084 5.404 10.234 1.00 88.94 192 TRP A C 1
ATOM 1407 O O . TRP A 1 192 ? 2.215 5.039 11.039 1.00 88.94 192 TRP A O 1
ATOM 1417 N N . VAL A 1 193 ? 4.382 5.178 10.446 1.00 90.38 193 VAL A N 1
ATOM 1418 C CA . VAL A 1 193 ? 4.905 4.497 11.639 1.00 90.38 193 VAL A CA 1
ATOM 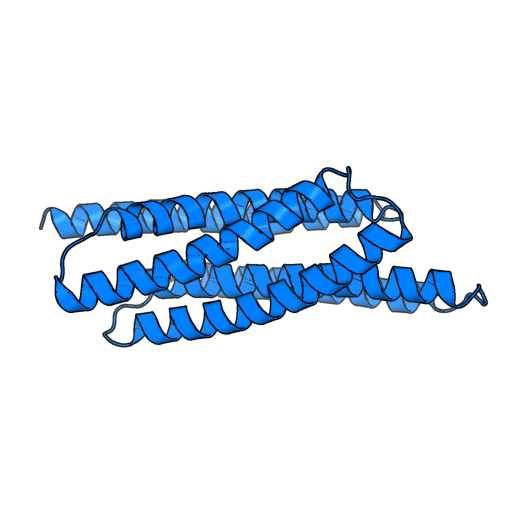1419 C C . VAL A 1 193 ? 4.618 5.324 12.892 1.00 90.38 193 VAL A C 1
ATOM 1421 O O . VAL A 1 193 ? 4.067 4.798 13.864 1.00 90.38 193 VAL A O 1
ATOM 1424 N N . GLY A 1 194 ? 4.900 6.629 12.859 1.00 89.81 194 GLY A N 1
ATOM 1425 C CA . GLY A 1 194 ? 4.610 7.544 13.964 1.00 89.81 194 GLY A CA 1
ATOM 1426 C C . GLY A 1 194 ? 3.123 7.564 14.326 1.00 89.81 194 GLY A C 1
ATOM 1427 O O . GLY A 1 194 ? 2.762 7.396 15.495 1.00 89.81 194 GLY A O 1
ATOM 1428 N N . PHE A 1 195 ? 2.244 7.678 13.326 1.00 89.25 195 PHE A N 1
ATOM 1429 C CA . PHE A 1 195 ? 0.793 7.605 13.512 1.00 89.25 195 PHE A CA 1
ATOM 1430 C C . PHE A 1 195 ? 0.364 6.274 14.138 1.00 89.25 195 PHE A C 1
ATOM 1432 O O . PHE A 1 195 ? -0.430 6.260 15.082 1.00 89.25 195 PHE A O 1
ATOM 1439 N N . THR A 1 196 ? 0.920 5.161 13.658 1.00 87.88 196 THR A N 1
ATOM 1440 C CA . THR A 1 196 ? 0.625 3.823 14.180 1.00 87.88 196 THR A CA 1
ATOM 1441 C C . THR A 1 196 ? 0.998 3.698 15.656 1.00 87.88 196 THR A C 1
ATOM 1443 O O . THR A 1 196 ? 0.171 3.258 16.457 1.00 87.88 196 THR A O 1
ATOM 1446 N N . ILE A 1 197 ? 2.199 4.143 16.038 1.00 89.62 197 ILE A N 1
ATOM 1447 C CA . ILE A 1 197 ? 2.667 4.116 17.431 1.00 89.62 197 ILE A CA 1
ATOM 1448 C C . ILE A 1 197 ? 1.758 4.971 18.321 1.00 89.62 197 ILE A C 1
ATOM 1450 O O . ILE A 1 197 ? 1.354 4.534 19.401 1.00 89.62 197 ILE A O 1
ATOM 1454 N N . ILE A 1 198 ? 1.398 6.178 17.871 1.00 88.69 198 ILE A N 1
ATOM 1455 C CA . ILE A 1 198 ? 0.502 7.071 18.618 1.00 88.69 198 ILE A CA 1
ATOM 1456 C C . ILE A 1 198 ? -0.889 6.443 18.777 1.00 88.69 198 ILE A C 1
ATOM 1458 O O . ILE A 1 198 ? -1.445 6.488 19.875 1.00 88.69 198 ILE A O 1
ATOM 1462 N N . SER A 1 199 ? -1.448 5.841 17.721 1.00 85.88 199 SER A N 1
ATOM 1463 C CA . SER A 1 199 ? -2.750 5.154 17.775 1.00 85.88 199 SER A CA 1
ATOM 1464 C C . SER A 1 199 ? -2.735 4.026 18.803 1.00 85.88 199 SER A C 1
ATOM 1466 O O . SER A 1 199 ? -3.576 4.007 19.699 1.00 85.88 199 SER A O 1
ATOM 1468 N N . MET A 1 200 ? -1.722 3.156 18.746 1.00 85.75 200 MET A N 1
ATOM 1469 C CA . MET A 1 200 ? -1.584 2.030 19.676 1.00 85.75 200 MET A CA 1
ATOM 1470 C C . MET A 1 200 ? -1.439 2.500 21.127 1.00 85.75 200 MET A C 1
ATOM 1472 O O . MET A 1 200 ? -2.062 1.947 22.029 1.00 85.75 200 MET A O 1
ATOM 1476 N N . ARG A 1 201 ? -0.663 3.565 21.376 1.00 86.88 201 ARG A N 1
ATOM 1477 C CA . ARG A 1 201 ? -0.530 4.149 22.723 1.00 86.88 201 ARG A CA 1
ATOM 1478 C C . ARG A 1 201 ? -1.848 4.713 23.252 1.00 86.88 201 ARG A C 1
ATOM 1480 O O . ARG A 1 201 ? -2.085 4.64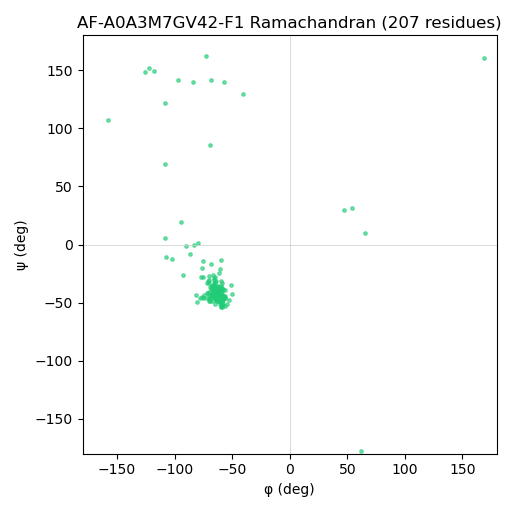8 24.455 1.00 86.88 201 ARG A O 1
ATOM 1487 N N . ARG A 1 202 ? -2.690 5.286 22.388 1.00 84.12 202 ARG A N 1
ATOM 1488 C CA . ARG A 1 202 ? -4.016 5.797 22.775 1.00 84.12 202 ARG A CA 1
ATOM 1489 C C . ARG A 1 202 ? -4.965 4.654 23.120 1.00 84.12 202 ARG A C 1
ATOM 1491 O O . ARG A 1 202 ? -5.563 4.699 24.185 1.00 84.12 202 ARG A O 1
ATOM 1498 N N . GLU A 1 203 ? -5.012 3.617 22.289 1.00 80.69 203 GLU A N 1
ATOM 1499 C CA . GLU A 1 203 ? -5.815 2.409 22.534 1.00 80.69 203 GLU A CA 1
ATOM 1500 C C . GLU A 1 203 ? -5.448 1.748 23.875 1.00 80.69 203 GLU A C 1
ATOM 1502 O O . GLU A 1 203 ? -6.326 1.456 24.683 1.00 80.69 203 GLU A O 1
ATOM 1507 N N . SER A 1 204 ? -4.151 1.607 24.174 1.00 81.31 204 SER A N 1
ATOM 1508 C CA . SER A 1 204 ? -3.684 1.048 25.4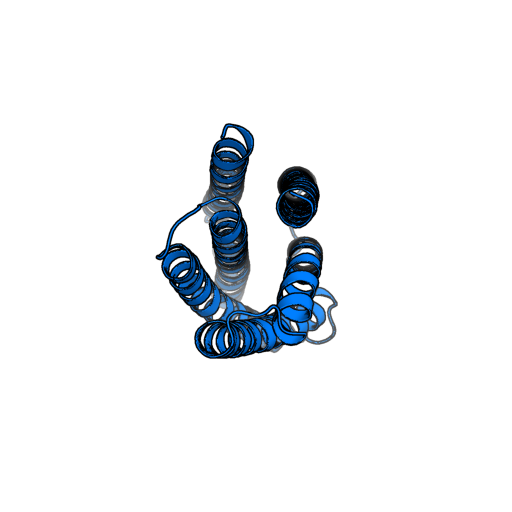52 1.00 81.31 204 SER A CA 1
ATOM 1509 C C . SER A 1 204 ? -3.995 1.919 26.674 1.00 81.31 204 SER A C 1
ATOM 1511 O O . SER A 1 204 ? -4.062 1.395 27.783 1.00 81.31 204 SER A O 1
ATOM 1513 N N . ARG A 1 205 ? -4.132 3.242 26.508 1.00 80.38 205 ARG A N 1
ATOM 1514 C CA . ARG A 1 205 ? -4.536 4.150 27.596 1.00 80.38 205 ARG A CA 1
ATOM 1515 C C . ARG A 1 205 ? -6.031 4.047 27.862 1.00 80.38 205 ARG A C 1
ATOM 1517 O O . ARG A 1 205 ? -6.415 3.926 29.017 1.00 80.38 205 ARG A O 1
ATOM 1524 N N . ASP A 1 206 ? -6.833 4.041 26.803 1.00 74.75 206 ASP A N 1
ATOM 1525 C CA . ASP A 1 206 ? -8.290 3.932 26.893 1.00 74.75 206 ASP A CA 1
ATOM 1526 C C . ASP A 1 206 ? -8.717 2.563 27.466 1.00 74.75 206 ASP A C 1
ATOM 1528 O O . ASP A 1 206 ? -9.739 2.476 28.126 1.00 74.75 206 ASP A O 1
ATOM 1532 N N . ALA A 1 207 ? -7.917 1.504 27.278 1.00 73.12 207 ALA A N 1
ATOM 1533 C CA . ALA A 1 207 ? -8.167 0.182 27.867 1.00 73.12 207 ALA A CA 1
ATOM 1534 C C . ALA A 1 207 ? -7.841 0.070 29.372 1.00 73.12 207 ALA A C 1
ATOM 1536 O O . ALA A 1 207 ? -8.201 -0.928 29.994 1.00 73.12 207 ALA A O 1
ATOM 1537 N N . LYS A 1 208 ? -7.105 1.035 29.942 1.00 71.19 208 LYS A N 1
ATOM 1538 C CA . LYS A 1 208 ? -6.719 1.063 31.367 1.00 71.19 208 LYS A CA 1
ATOM 1539 C C . LYS A 1 208 ? -7.562 2.027 32.208 1.00 71.19 208 LYS A C 1
ATOM 1541 O O . LYS A 1 208 ? -7.409 2.015 33.427 1.00 71.19 208 LYS A O 1
ATOM 1546 N N . ALA A 1 209 ? -8.343 2.890 31.562 1.00 59.56 209 ALA A N 1
ATOM 1547 C CA . ALA A 1 209 ? -9.244 3.851 32.193 1.00 59.56 209 ALA A CA 1
ATOM 1548 C C . ALA A 1 209 ? -10.626 3.224 32.401 1.00 59.56 209 ALA A C 1
ATOM 1550 O O . ALA A 1 209 ? -11.266 3.583 33.411 1.00 59.56 209 ALA A O 1
#

InterPro domains:
  IPR006593 Cytochrome b561/ferric reductase, transmembrane domain [SM00665] (47-167)

pLDDT: mean 84.56, std 13.72, range [46.59, 98.31]

Solvent-accessible surface area (backbone atoms only — not comparable to full-atom values): 11340 Å² total; per-residue (Å²): 120,69,72,58,59,51,50,53,52,47,52,52,50,49,51,50,50,54,54,51,56,59,48,58,55,57,67,71,67,68,86,65,100,64,66,72,65,64,60,49,52,54,51,45,52,57,50,24,52,52,37,37,54,53,14,55,49,37,36,49,51,20,59,49,46,48,73,69,51,85,62,99,60,34,65,54,55,23,51,53,29,40,52,55,16,49,55,33,41,52,56,18,48,53,47,49,49,54,49,28,61,77,68,67,40,62,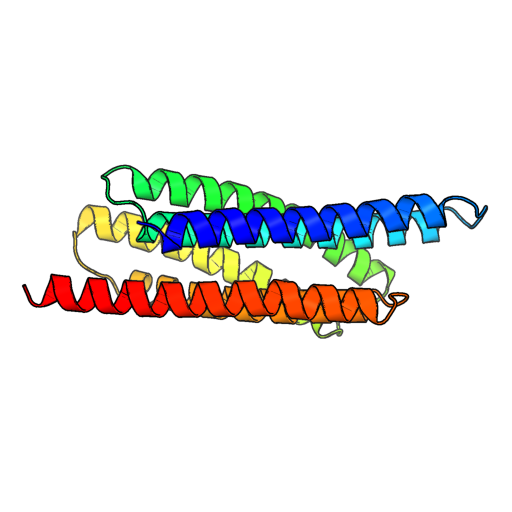84,37,68,34,49,48,49,47,53,52,50,54,55,47,51,51,54,40,53,54,36,46,50,54,29,50,57,47,31,73,74,67,75,49,93,47,72,54,43,56,49,37,58,51,53,55,57,54,47,55,55,51,50,54,53,34,50,54,40,42,58,60,70,69,46,101,70,58,72,66,56,59,49,51,49,52,53,51,52,48,52,51,48,52,53,51,52,54,51,49,55,54,51,53,55,49,55,59,48,64,75,74,108

Nearest PDB structures (foldseek):
  6egc-assembly1_A  TM=4.356E-01  e=1.212E+00  synthetic construct
  6h2d-assembly1_Q  TM=3.429E-01  e=5.478E+00  Aeromonas hydrophila subsp. hydrophila AL09-71

Radius of gyration: 18.86 Å; Cα contacts (8 Å, |Δi|>4): 138; chains: 1; bounding box: 42×32×67 Å

Sequence (209 aa):
MPPILTTIAFVLCCLAYTVSAARIRRDDDGEGSGHGDEGEEDGKTSTHGVIACVAYAILLIGAVLMRALKGPKTWLVHACTQAIGLVLVVASAALGIELAQSTHSFTDAHVVIGLLLFASIWVLALGGLLHHLSFRKYRRPTFIGTAHAWSARTIITLAIINGGLGLALAGGHGVGAYAAYGIVTGVIWICWVGFTIISMRRESRDAKA

Mean predicted aligned error: 7.38 Å